Protein AF-A0A2R6W922-F1 (afdb_monomer)

Radius of gyration: 35.11 Å; Cα contacts (8 Å, |Δi|>4): 242; chains: 1; bounding box: 88×50×98 Å

InterPro domains:
  IPR006828 Association with the SNF1 complex (ASC) domain [PF04739] (151-225)
  IPR006828 Association with the SNF1 complex (ASC) domain [SM01010] (133-226)
  IPR013783 Immunoglobulin-like fold [G3DSA:2.60.40.10] (29-108)
  IPR014756 Immunoglobulin E-set [SSF81296] (36-98)
  IPR032640 AMP-activated protein kinase, glycogen-binding domain [PF16561] (37-99)
  IPR037256 ASC domain superfamily [SSF160219] (132-225)
  IPR043554 SNF1-related protein kinase regulatory subunit beta [PTHR46316] (28-225)

Structure (mmCIF, N/CA/C/O backbone):
data_AF-A0A2R6W922-F1
#
_entry.id   AF-A0A2R6W922-F1
#
loop_
_atom_site.group_PDB
_atom_site.id
_atom_site.type_symbol
_atom_site.label_atom_id
_atom_site.label_alt_id
_atom_site.label_comp_id
_atom_site.label_asym_id
_atom_site.label_entity_id
_atom_site.label_seq_id
_atom_site.pdbx_PDB_ins_code
_atom_site.Cartn_x
_atom_site.Cartn_y
_atom_site.Cartn_z
_atom_site.occupancy
_atom_site.B_iso_or_equiv
_atom_site.auth_seq_id
_atom_site.auth_comp_id
_atom_site.auth_asym_id
_atom_site.auth_atom_id
_atom_site.pdbx_PDB_model_num
ATOM 1 N N . MET A 1 1 ? 54.971 -7.918 -50.406 1.00 32.62 1 MET A N 1
ATOM 2 C CA . MET A 1 1 ? 55.252 -9.054 -49.505 1.00 32.62 1 MET A CA 1
ATOM 3 C C . MET A 1 1 ? 54.151 -9.028 -48.465 1.00 32.62 1 MET A C 1
ATOM 5 O O . MET A 1 1 ? 54.083 -8.039 -47.761 1.00 32.62 1 MET A O 1
ATOM 9 N N . GLU A 1 2 ? 53.178 -9.920 -48.397 1.00 34.97 2 GLU A N 1
ATOM 10 C CA . GLU A 1 2 ? 52.852 -11.155 -49.110 1.00 34.97 2 GLU A CA 1
ATOM 11 C C . GLU A 1 2 ? 51.319 -11.220 -49.212 1.00 34.97 2 GLU A C 1
ATOM 13 O O . GLU A 1 2 ? 50.601 -10.692 -48.367 1.00 34.97 2 GLU A O 1
ATOM 18 N N . PHE A 1 3 ? 50.851 -11.822 -50.299 1.00 29.95 3 PHE A N 1
ATOM 19 C CA . PHE A 1 3 ? 49.462 -12.176 -50.577 1.00 29.95 3 PHE A CA 1
ATOM 20 C C . PHE A 1 3 ? 49.240 -13.667 -50.255 1.00 29.95 3 PHE A C 1
ATOM 22 O O . PHE A 1 3 ? 50.214 -14.415 -50.201 1.00 29.95 3 PHE A O 1
ATOM 29 N N . CYS A 1 4 ? 47.957 -14.070 -50.228 1.00 28.38 4 CYS A N 1
ATOM 30 C CA . CYS A 1 4 ? 47.411 -15.444 -50.325 1.00 28.38 4 CYS A CA 1
ATOM 31 C C . CYS A 1 4 ? 47.381 -16.257 -49.016 1.00 28.38 4 CYS A C 1
ATOM 33 O O . CYS A 1 4 ? 48.283 -16.158 -48.202 1.00 28.38 4 CYS A O 1
ATOM 35 N N . SER A 1 5 ? 46.412 -17.133 -48.731 1.00 30.47 5 SER A N 1
ATOM 36 C CA . SER A 1 5 ? 45.179 -17.627 -49.391 1.00 30.47 5 SER A CA 1
ATOM 37 C C . SER A 1 5 ? 44.597 -18.688 -48.437 1.00 30.47 5 SER A C 1
ATOM 39 O O . SER A 1 5 ? 45.377 -19.403 -47.819 1.00 30.47 5 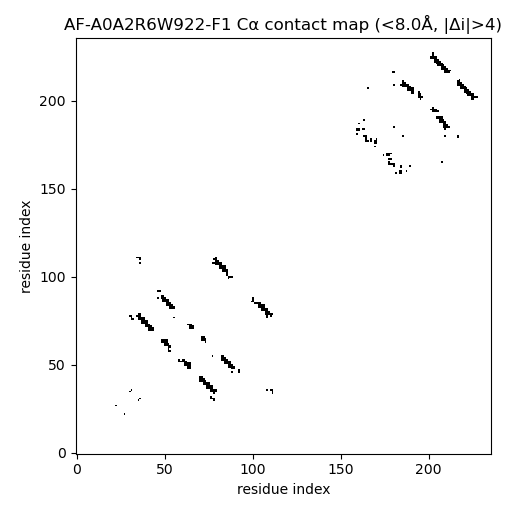SER A O 1
ATOM 41 N N . ALA A 1 6 ? 43.289 -18.807 -48.217 1.00 30.84 6 ALA A N 1
ATOM 42 C CA . ALA A 1 6 ? 42.385 -19.807 -48.818 1.00 30.84 6 ALA A CA 1
ATOM 43 C C . ALA A 1 6 ? 41.101 -19.757 -47.951 1.00 30.84 6 ALA A C 1
ATOM 45 O O . ALA A 1 6 ? 41.208 -19.627 -46.739 1.00 30.84 6 ALA A O 1
ATOM 46 N N . GLY A 1 7 ? 39.863 -19.751 -48.438 1.00 27.12 7 GLY A N 1
ATOM 47 C CA . GLY A 1 7 ? 39.312 -20.553 -49.519 1.00 27.12 7 GLY A CA 1
ATOM 48 C C . GLY A 1 7 ? 38.549 -21.739 -48.920 1.00 27.12 7 GLY A C 1
ATOM 49 O O . GLY A 1 7 ? 39.063 -22.849 -48.942 1.00 27.12 7 GLY A O 1
ATOM 50 N N . VAL A 1 8 ? 37.332 -21.516 -48.404 1.00 30.31 8 VAL A N 1
ATOM 51 C CA . VAL A 1 8 ? 36.334 -22.587 -48.244 1.00 30.31 8 VAL A CA 1
ATOM 52 C C . VAL A 1 8 ? 35.066 -22.189 -48.995 1.00 30.31 8 VAL A C 1
ATOM 54 O O . VAL A 1 8 ? 34.289 -21.333 -48.591 1.00 30.31 8 VAL A O 1
ATOM 57 N N . VAL A 1 9 ? 34.989 -22.811 -50.167 1.00 29.06 9 VAL A N 1
ATOM 58 C CA . VAL A 1 9 ? 33.869 -23.101 -51.062 1.00 29.06 9 VAL A CA 1
ATOM 59 C C . VAL A 1 9 ? 32.477 -22.932 -50.439 1.00 29.06 9 VAL A C 1
ATOM 61 O O . VAL A 1 9 ? 32.084 -23.678 -49.547 1.00 29.06 9 VAL A O 1
ATOM 64 N N . ALA A 1 10 ? 31.698 -22.016 -51.015 1.00 32.66 10 ALA A N 1
ATOM 65 C CA . ALA A 1 10 ? 30.243 -22.072 -50.981 1.00 32.66 10 ALA A CA 1
ATOM 66 C C . ALA A 1 10 ? 29.767 -23.301 -51.773 1.00 32.66 10 ALA A C 1
ATOM 68 O O . ALA A 1 10 ? 30.159 -23.477 -52.929 1.00 32.66 10 ALA A O 1
ATOM 69 N N . GLN A 1 11 ? 28.918 -24.136 -51.175 1.00 33.12 11 GLN A N 1
ATOM 70 C CA . GLN A 1 11 ? 28.154 -25.133 -51.925 1.00 33.12 11 GLN A CA 1
ATOM 71 C C . GLN A 1 11 ? 26.777 -24.562 -52.300 1.00 33.12 11 GLN A C 1
ATOM 73 O O . GLN A 1 11 ? 26.074 -24.072 -51.415 1.00 33.12 11 GLN A O 1
ATOM 78 N N . PRO A 1 12 ? 26.365 -24.627 -53.581 1.00 30.00 12 PRO A N 1
ATOM 79 C CA . PRO A 1 12 ? 24.996 -24.360 -53.993 1.00 30.00 12 PRO A CA 1
ATOM 80 C C . PRO A 1 12 ? 24.156 -25.645 -53.925 1.00 30.00 12 PRO A C 1
ATOM 82 O O . PRO A 1 12 ? 24.512 -26.657 -54.521 1.00 30.00 12 PRO A O 1
ATOM 85 N N . GLY A 1 13 ? 23.004 -25.566 -53.256 1.00 29.78 13 GLY A N 1
ATOM 86 C CA . GLY A 1 13 ? 21.877 -26.479 -53.447 1.00 29.78 13 GLY A CA 1
ATOM 87 C C . GLY A 1 13 ? 21.965 -27.835 -52.740 1.00 29.78 13 GLY A C 1
ATOM 88 O O . GLY A 1 13 ? 22.410 -28.828 -53.303 1.00 29.78 13 GLY A O 1
ATOM 89 N N . THR A 1 14 ? 21.365 -27.929 -51.558 1.00 27.55 14 THR A N 1
ATOM 90 C CA . THR A 1 14 ? 20.504 -29.073 -51.237 1.00 27.55 14 THR A CA 1
ATOM 91 C C . THR A 1 14 ? 19.248 -28.504 -50.605 1.00 27.55 14 THR A C 1
ATOM 93 O O . THR A 1 14 ? 19.299 -27.821 -49.587 1.00 27.55 14 THR A O 1
ATOM 96 N N . ILE A 1 15 ? 18.143 -28.699 -51.315 1.00 41.06 15 ILE A N 1
ATOM 97 C CA . ILE A 1 15 ? 16.804 -28.260 -50.953 1.00 41.06 15 ILE A CA 1
ATOM 98 C C . ILE A 1 15 ? 16.388 -29.062 -49.719 1.00 41.06 15 ILE A C 1
ATOM 100 O O . ILE A 1 15 ? 16.239 -30.279 -49.799 1.00 41.06 15 ILE A O 1
ATOM 104 N N . ALA A 1 16 ? 16.208 -28.375 -48.598 1.00 29.94 16 ALA A N 1
ATOM 105 C CA . ALA A 1 16 ? 15.226 -28.765 -47.604 1.00 29.94 16 ALA A CA 1
ATOM 106 C C . ALA A 1 16 ? 14.184 -27.648 -47.609 1.00 29.94 16 ALA A C 1
ATOM 108 O O . ALA A 1 16 ? 14.498 -26.490 -47.329 1.00 29.94 16 ALA A O 1
ATOM 109 N N . GLU A 1 17 ? 12.990 -27.996 -48.079 1.00 42.38 17 GLU A N 1
ATOM 110 C CA . GLU A 1 17 ? 11.781 -27.199 -47.935 1.00 42.38 17 GLU A CA 1
ATOM 111 C C . GLU A 1 17 ? 11.624 -26.817 -46.465 1.00 42.38 17 GLU A C 1
ATOM 113 O O . GLU A 1 17 ? 11.538 -27.696 -45.619 1.00 42.38 17 GLU A O 1
ATOM 118 N N . ASP A 1 18 ? 11.697 -25.520 -46.185 1.00 34.38 18 ASP A N 1
ATOM 119 C CA . ASP A 1 18 ? 10.826 -24.790 -45.264 1.00 34.38 18 ASP A CA 1
ATOM 120 C C . ASP A 1 18 ? 11.259 -23.324 -45.348 1.00 34.38 18 ASP A C 1
ATOM 122 O O . ASP A 1 18 ? 12.249 -22.876 -44.770 1.00 34.38 18 ASP A O 1
ATOM 126 N N . THR A 1 19 ? 10.567 -22.581 -46.214 1.00 40.88 19 THR A N 1
ATOM 127 C CA . THR A 1 19 ? 10.791 -21.145 -46.394 1.00 40.88 19 THR A CA 1
ATOM 128 C C . THR A 1 19 ? 10.187 -20.421 -45.195 1.00 40.88 19 THR A C 1
ATOM 130 O O . THR A 1 19 ? 9.038 -19.988 -45.240 1.00 40.88 19 THR A O 1
ATOM 133 N N . GLU A 1 20 ? 10.955 -20.297 -44.114 1.00 49.69 20 GLU A N 1
ATOM 134 C CA . GLU A 1 20 ? 10.734 -19.241 -43.123 1.00 49.69 20 GLU A CA 1
ATOM 135 C C . GLU A 1 20 ? 10.722 -17.900 -43.886 1.00 49.69 20 GLU A C 1
ATOM 137 O O . GLU A 1 20 ? 11.641 -17.638 -44.675 1.00 49.69 20 GLU A O 1
ATOM 142 N N . PRO A 1 21 ? 9.675 -17.067 -43.757 1.00 42.94 21 PRO A N 1
ATOM 143 C CA . PRO A 1 21 ? 9.577 -15.843 -44.534 1.00 42.94 21 PRO A CA 1
ATOM 144 C C . PRO A 1 21 ? 10.763 -14.933 -44.207 1.00 42.94 21 PRO A C 1
ATOM 146 O O . PRO A 1 21 ? 11.000 -14.595 -43.049 1.00 42.94 21 PRO A O 1
ATOM 149 N N . ILE A 1 22 ? 11.497 -14.512 -45.242 1.00 54.78 22 ILE A N 1
ATOM 150 C CA . ILE A 1 22 ? 12.485 -13.436 -45.135 1.00 54.78 22 ILE A CA 1
ATOM 151 C C . ILE A 1 22 ? 11.695 -12.174 -44.775 1.00 54.78 22 ILE A C 1
ATOM 153 O O . ILE A 1 22 ? 11.147 -11.514 -45.656 1.00 54.78 22 ILE A O 1
ATOM 157 N N . TRP A 1 23 ? 11.564 -11.877 -43.482 1.00 59.50 23 TRP A N 1
ATOM 158 C CA . TRP A 1 23 ? 10.918 -10.649 -43.032 1.00 59.50 23 TRP A CA 1
ATOM 159 C C . TRP A 1 23 ? 11.687 -9.458 -43.596 1.00 59.50 23 TRP A C 1
ATOM 161 O O . TRP A 1 23 ? 12.912 -9.375 -43.463 1.00 59.50 23 TRP A O 1
ATOM 171 N N . THR A 1 24 ? 10.979 -8.532 -44.238 1.00 74.69 24 THR A N 1
ATOM 172 C CA . THR A 1 24 ? 11.588 -7.259 -44.621 1.00 74.69 24 THR A CA 1
ATOM 173 C C . THR A 1 24 ? 11.869 -6.423 -43.365 1.00 74.69 24 THR A C 1
ATOM 175 O O . THR A 1 24 ? 11.322 -6.682 -42.290 1.00 74.69 24 THR A O 1
ATOM 178 N N . ALA A 1 25 ? 12.722 -5.398 -43.471 1.00 70.62 25 ALA A N 1
ATOM 179 C CA . ALA A 1 25 ? 13.009 -4.507 -42.341 1.00 70.62 25 ALA A CA 1
ATOM 180 C C . ALA A 1 25 ? 11.742 -3.804 -41.808 1.00 70.62 25 ALA A C 1
ATOM 182 O O . ALA A 1 25 ? 11.650 -3.523 -40.614 1.00 70.62 25 ALA A O 1
ATOM 183 N N . GLU A 1 26 ? 10.764 -3.556 -42.682 1.00 76.00 26 GLU A N 1
ATOM 184 C CA . GLU A 1 26 ? 9.472 -2.956 -42.335 1.00 76.00 26 GLU A CA 1
ATOM 185 C C . GLU A 1 26 ? 8.570 -3.956 -41.597 1.00 76.00 26 GLU A C 1
ATOM 187 O O . GLU A 1 26 ? 8.008 -3.613 -40.557 1.00 76.00 26 GLU A O 1
ATOM 192 N N . ASP A 1 27 ? 8.515 -5.213 -42.053 1.00 77.25 27 ASP A N 1
ATOM 193 C CA . ASP A 1 27 ? 7.756 -6.275 -41.377 1.00 77.25 27 ASP A CA 1
ATOM 194 C C . ASP A 1 27 ? 8.313 -6.568 -39.978 1.00 77.25 27 ASP A C 1
ATOM 196 O O . ASP A 1 27 ? 7.560 -6.747 -39.019 1.00 77.25 27 ASP A O 1
ATOM 200 N N . LEU A 1 28 ? 9.643 -6.581 -39.837 1.00 75.19 28 LEU A N 1
ATOM 201 C CA . LEU A 1 28 ? 10.303 -6.767 -38.546 1.00 75.19 28 LEU A CA 1
ATOM 202 C C . LEU A 1 28 ? 10.018 -5.593 -37.600 1.00 75.19 28 LEU A C 1
ATOM 204 O O . LEU A 1 28 ? 9.783 -5.814 -36.413 1.00 75.19 28 LEU A O 1
ATOM 208 N N . ALA A 1 29 ? 10.008 -4.360 -38.115 1.00 77.25 29 ALA A N 1
ATOM 209 C CA . ALA A 1 29 ? 9.693 -3.174 -37.326 1.00 77.25 29 ALA A CA 1
ATOM 210 C C . ALA A 1 29 ? 8.239 -3.184 -36.829 1.00 77.25 29 ALA A C 1
ATOM 212 O O . ALA A 1 29 ? 7.997 -2.880 -35.659 1.00 77.25 29 ALA A O 1
ATOM 213 N N . GLU A 1 30 ? 7.279 -3.585 -37.670 1.00 81.69 30 GLU A N 1
ATOM 214 C CA . GLU A 1 30 ? 5.879 -3.706 -37.249 1.00 81.69 30 GLU A CA 1
ATOM 215 C C . GLU A 1 30 ? 5.689 -4.862 -36.259 1.00 81.69 30 GLU A C 1
ATOM 217 O O . GLU A 1 30 ? 5.005 -4.709 -35.245 1.00 81.69 30 GLU A O 1
ATOM 222 N N . LYS A 1 31 ? 6.377 -5.991 -36.464 1.00 80.31 31 LYS A N 1
ATOM 223 C CA . LYS A 1 31 ? 6.366 -7.106 -35.508 1.00 80.31 31 LYS A CA 1
ATOM 224 C C . LYS A 1 31 ? 6.960 -6.703 -34.155 1.00 80.31 31 LYS A C 1
ATOM 226 O O . LYS A 1 31 ? 6.372 -6.994 -33.119 1.00 80.31 31 LYS A O 1
ATOM 231 N N . MET A 1 32 ? 8.079 -5.976 -34.138 1.00 83.25 32 MET A N 1
ATOM 232 C CA . MET A 1 32 ? 8.653 -5.408 -32.910 1.00 83.25 32 MET A CA 1
ATOM 233 C C . MET A 1 32 ? 7.693 -4.421 -32.236 1.00 83.25 32 MET A C 1
ATOM 235 O O . MET A 1 32 ? 7.627 -4.367 -31.012 1.00 83.25 32 MET A O 1
ATOM 239 N N . ARG A 1 33 ? 6.922 -3.649 -33.004 1.00 79.56 33 ARG A N 1
ATOM 240 C CA . ARG A 1 33 ? 5.932 -2.710 -32.462 1.00 79.56 33 ARG A CA 1
ATOM 241 C C . ARG A 1 33 ? 4.750 -3.420 -31.791 1.00 79.56 33 ARG A C 1
ATOM 243 O O . ARG A 1 33 ? 4.252 -2.919 -30.783 1.00 79.56 33 ARG A O 1
ATOM 250 N N . LEU A 1 34 ? 4.310 -4.554 -32.333 1.00 82.62 34 LEU A N 1
ATOM 251 C CA . LEU A 1 34 ? 3.179 -5.328 -31.810 1.00 82.62 34 LEU A CA 1
ATOM 252 C C . LEU A 1 34 ? 3.591 -6.246 -30.650 1.00 82.62 34 LEU A C 1
ATOM 254 O O . LEU A 1 34 ? 3.027 -6.149 -29.558 1.00 82.62 34 LEU A O 1
ATOM 258 N N . ASP A 1 35 ? 4.625 -7.060 -30.865 1.00 83.69 35 ASP A N 1
ATOM 259 C CA . ASP A 1 35 ? 4.998 -8.176 -29.983 1.00 83.69 35 ASP A CA 1
ATOM 260 C C . ASP A 1 35 ? 6.320 -7.949 -29.238 1.00 83.69 35 ASP A C 1
ATOM 262 O O . ASP A 1 35 ? 6.760 -8.786 -28.448 1.00 83.69 35 ASP A O 1
ATOM 266 N N . GLY A 1 36 ? 6.979 -6.815 -29.471 1.00 83.94 36 GLY A N 1
ATOM 267 C CA . GLY A 1 36 ? 8.258 -6.520 -28.847 1.00 83.94 36 GLY A CA 1
ATOM 268 C C . GLY A 1 36 ? 8.162 -6.240 -27.348 1.00 83.94 36 GLY A C 1
ATOM 269 O O . GLY A 1 36 ? 7.167 -5.730 -26.810 1.00 83.94 36 GLY A O 1
ATOM 270 N N . VAL A 1 37 ? 9.257 -6.557 -26.671 1.00 85.75 37 VAL A N 1
ATOM 271 C CA . VAL A 1 37 ? 9.480 -6.342 -25.247 1.00 85.75 37 VAL A CA 1
ATOM 272 C C . VAL A 1 37 ? 10.523 -5.233 -25.087 1.00 85.75 37 VAL A C 1
ATOM 274 O O . VAL A 1 37 ? 11.593 -5.313 -25.696 1.00 85.75 37 VAL A O 1
ATOM 277 N N . PRO A 1 38 ? 10.239 -4.177 -24.302 1.00 89.38 38 PRO A N 1
ATOM 278 C CA . PRO A 1 38 ? 11.233 -3.155 -24.008 1.00 89.38 38 PRO A CA 1
ATOM 279 C C . PRO A 1 38 ? 12.313 -3.728 -23.083 1.00 89.38 38 PRO A C 1
ATOM 281 O O . PRO A 1 38 ? 12.029 -4.160 -21.967 1.00 89.38 38 PRO A O 1
ATOM 284 N N . VAL A 1 39 ? 13.559 -3.703 -23.543 1.00 89.44 39 VAL A N 1
ATOM 285 C CA . VAL A 1 39 ? 14.748 -4.146 -22.814 1.00 89.44 39 VAL A CA 1
ATOM 286 C C . VAL A 1 39 ? 15.636 -2.941 -22.535 1.00 89.44 39 VAL A C 1
ATOM 288 O O . VAL A 1 39 ? 16.028 -2.221 -23.456 1.00 89.44 39 VAL A O 1
ATOM 291 N N . THR A 1 40 ? 15.972 -2.735 -21.262 1.00 91.19 40 THR A N 1
ATOM 292 C CA . THR A 1 40 ? 16.862 -1.653 -20.826 1.00 91.19 40 THR A CA 1
ATOM 293 C C . THR A 1 40 ? 18.280 -2.172 -20.631 1.00 91.19 40 THR A C 1
ATOM 295 O O . THR A 1 40 ? 18.546 -2.978 -19.739 1.00 91.19 40 THR A O 1
ATOM 298 N N . PHE A 1 41 ? 19.209 -1.642 -21.416 1.00 88.56 41 PHE A N 1
ATOM 299 C CA . PHE A 1 41 ? 20.643 -1.836 -21.256 1.00 88.56 41 PHE A CA 1
ATOM 300 C C . PHE A 1 41 ? 21.201 -0.698 -20.411 1.00 88.56 41 PHE A C 1
ATOM 302 O O . PHE A 1 41 ? 20.958 0.470 -20.710 1.00 88.56 41 PHE A O 1
ATOM 309 N N . ASN A 1 42 ? 21.948 -1.033 -19.362 1.00 88.50 42 ASN A N 1
ATOM 310 C CA . ASN A 1 42 ? 22.532 -0.057 -18.448 1.00 88.50 42 ASN A CA 1
ATOM 311 C C . ASN A 1 42 ? 24.048 -0.185 -18.448 1.00 88.50 42 ASN A C 1
ATOM 313 O O . ASN A 1 42 ? 24.584 -1.280 -18.260 1.00 88.50 42 ASN A O 1
ATOM 317 N N . TRP A 1 43 ? 24.724 0.950 -18.565 1.00 83.44 43 TRP A N 1
ATOM 318 C CA . TRP A 1 43 ? 26.156 1.051 -18.376 1.00 83.44 43 TRP A CA 1
ATOM 319 C C . TRP A 1 43 ? 26.445 1.702 -17.024 1.00 83.44 43 TRP A C 1
ATOM 321 O O . TRP A 1 43 ? 26.070 2.843 -16.764 1.00 83.44 43 TRP A O 1
ATOM 331 N N . LYS A 1 44 ? 27.092 0.942 -16.137 1.00 75.19 44 LYS A N 1
ATOM 332 C CA . LYS A 1 44 ? 27.325 1.343 -14.740 1.00 75.19 44 LYS A CA 1
ATOM 333 C C . LYS A 1 44 ? 28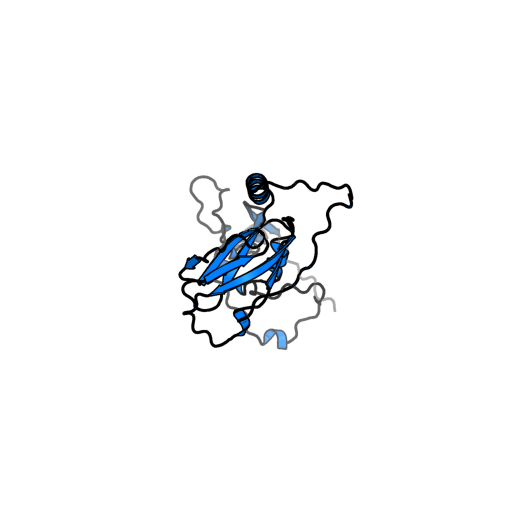.618 2.126 -14.529 1.00 75.19 44 LYS A C 1
ATOM 335 O O . LYS A 1 44 ? 28.858 2.596 -13.421 1.00 75.19 44 LYS A O 1
ATOM 340 N N . HIS A 1 45 ? 29.461 2.227 -15.550 1.00 72.94 45 HIS A N 1
ATOM 341 C CA . HIS A 1 45 ? 30.764 2.873 -15.429 1.00 72.94 45 HIS A CA 1
ATOM 342 C C . HIS A 1 45 ? 30.715 4.288 -16.001 1.00 72.94 45 HIS A C 1
ATOM 344 O O . HIS A 1 45 ? 29.745 4.692 -16.639 1.00 72.94 45 HIS A O 1
ATOM 350 N N . ALA A 1 46 ? 31.766 5.071 -15.779 1.00 65.88 46 ALA A N 1
ATOM 351 C CA . ALA A 1 46 ? 31.897 6.337 -16.490 1.00 65.88 46 ALA A CA 1
ATOM 352 C C . ALA A 1 46 ? 32.082 6.076 -18.007 1.00 65.88 46 ALA A C 1
ATOM 354 O O . ALA A 1 46 ? 32.335 4.946 -18.435 1.00 65.88 46 ALA A O 1
ATOM 355 N N . GLY A 1 47 ? 31.949 7.114 -18.824 1.00 68.06 47 GLY A N 1
ATOM 356 C CA . GLY A 1 47 ? 32.183 7.067 -20.268 1.00 68.06 47 GLY A CA 1
ATOM 357 C C . GLY A 1 47 ? 31.352 8.138 -20.961 1.00 68.06 47 GLY A C 1
ATOM 358 O O . GLY A 1 47 ? 30.281 8.485 -20.477 1.00 68.06 47 GLY A O 1
ATOM 359 N N . SER A 1 48 ? 31.871 8.720 -22.041 1.00 67.75 48 SER A N 1
ATOM 360 C CA . SER A 1 48 ? 31.223 9.843 -22.737 1.00 67.75 48 SER A CA 1
ATOM 361 C C . SER A 1 48 ? 30.569 9.454 -24.062 1.00 67.75 48 SER A C 1
ATOM 363 O O . SER A 1 48 ? 29.662 10.146 -24.513 1.00 67.75 48 SER A O 1
ATOM 365 N N . ASN A 1 49 ? 31.025 8.373 -24.696 1.00 77.31 49 ASN A N 1
ATOM 366 C CA . ASN A 1 49 ? 30.456 7.861 -25.938 1.00 77.31 49 ASN A CA 1
ATOM 367 C C . ASN A 1 49 ? 30.453 6.336 -25.891 1.00 77.31 49 ASN A C 1
ATOM 369 O O . ASN A 1 49 ? 31.448 5.675 -26.196 1.00 77.31 49 ASN A O 1
ATOM 373 N N . ILE A 1 50 ? 29.331 5.807 -25.419 1.00 85.19 50 ILE A N 1
ATOM 374 C CA . ILE A 1 50 ? 29.116 4.381 -25.216 1.00 85.19 50 ILE A CA 1
ATOM 375 C C . ILE A 1 50 ? 28.091 3.946 -26.238 1.00 85.19 50 ILE A C 1
ATOM 377 O O . ILE A 1 50 ? 27.002 4.515 -26.313 1.00 85.19 50 ILE A O 1
ATOM 381 N N . GLN A 1 51 ? 28.445 2.960 -27.050 1.00 87.75 51 GLN A N 1
ATOM 382 C CA . GLN A 1 51 ? 27.553 2.426 -28.065 1.00 87.75 51 GLN A CA 1
ATOM 383 C C . GLN A 1 51 ? 27.282 0.954 -27.798 1.00 87.75 51 GLN A C 1
ATOM 385 O O . GLN A 1 51 ? 28.122 0.227 -27.275 1.00 87.75 51 GLN A O 1
ATOM 390 N N . LEU A 1 52 ? 26.096 0.520 -28.189 1.00 89.25 52 LEU A N 1
ATOM 391 C CA . LEU A 1 52 ? 25.653 -0.857 -28.121 1.00 89.25 52 LEU A CA 1
ATOM 392 C C . LEU A 1 52 ? 25.582 -1.424 -29.543 1.00 89.25 52 LEU A C 1
ATOM 394 O O . LEU A 1 52 ? 25.027 -0.783 -30.441 1.00 89.25 52 LEU A O 1
ATOM 398 N N . TRP A 1 53 ? 26.126 -2.621 -29.750 1.00 90.00 53 TRP A N 1
ATOM 399 C CA . TRP A 1 53 ? 25.982 -3.386 -30.995 1.00 90.00 53 TRP A CA 1
ATOM 400 C C . TRP A 1 53 ? 25.581 -4.806 -30.644 1.00 90.00 53 TRP A C 1
ATOM 402 O O . TRP A 1 53 ? 26.072 -5.369 -29.665 1.00 90.00 53 TRP A O 1
ATOM 412 N N . GLY A 1 54 ? 24.664 -5.364 -31.424 1.00 89.62 54 GLY A N 1
ATOM 413 C CA . GLY A 1 54 ? 24.058 -6.646 -31.115 1.00 89.62 54 GLY A CA 1
ATOM 414 C C . GLY A 1 54 ? 23.575 -7.391 -32.340 1.00 89.62 54 GLY A C 1
ATOM 415 O O . GLY A 1 54 ? 23.460 -6.853 -33.436 1.00 89.62 54 GLY A O 1
ATOM 416 N N . SER A 1 55 ? 23.278 -8.658 -32.114 1.00 89.06 55 SER A N 1
ATOM 417 C CA . SER A 1 55 ? 22.813 -9.619 -33.117 1.00 89.06 55 SER A CA 1
ATOM 418 C C . SER A 1 55 ? 21.377 -9.390 -33.608 1.00 89.06 55 SER A C 1
ATOM 420 O O . SER A 1 55 ? 21.002 -9.945 -34.638 1.00 89.06 55 SER A O 1
ATOM 422 N N . TRP A 1 56 ? 20.572 -8.565 -32.925 1.00 87.75 56 TRP A N 1
ATOM 423 C CA . TRP A 1 56 ? 19.152 -8.330 -33.250 1.00 87.75 56 TRP A CA 1
ATOM 424 C C . TRP A 1 56 ? 18.903 -7.756 -34.649 1.00 87.75 56 TRP A C 1
ATOM 426 O O . TRP A 1 56 ? 17.800 -7.883 -35.171 1.00 87.75 56 TRP A O 1
ATOM 436 N N . ASP A 1 57 ? 19.904 -7.120 -35.251 1.00 83.25 57 ASP A N 1
ATOM 437 C CA . ASP A 1 57 ? 19.863 -6.600 -36.617 1.00 83.25 57 ASP A CA 1
ATOM 438 C C . ASP A 1 57 ? 20.987 -7.176 -37.485 1.00 83.25 57 ASP A C 1
ATOM 440 O O . ASP A 1 57 ? 21.449 -6.529 -38.429 1.00 83.25 57 ASP A O 1
ATOM 444 N N . ASN A 1 58 ? 21.440 -8.387 -37.148 1.00 84.38 58 ASN A N 1
ATOM 445 C CA . ASN A 1 58 ? 22.590 -9.037 -37.765 1.00 84.38 58 ASN A CA 1
ATOM 446 C C . ASN A 1 58 ? 23.865 -8.178 -37.691 1.00 84.38 58 ASN A C 1
ATOM 448 O O . ASN A 1 58 ? 24.607 -8.066 -38.668 1.00 84.38 58 ASN A O 1
ATOM 452 N N . TRP A 1 59 ? 24.103 -7.547 -36.535 1.00 84.56 59 TRP A N 1
ATOM 453 C CA . TRP A 1 59 ? 25.280 -6.716 -36.292 1.00 84.56 59 TRP A CA 1
ATOM 454 C C . TRP A 1 59 ? 25.414 -5.583 -37.319 1.00 84.56 59 TRP A C 1
ATOM 456 O O . TRP A 1 59 ? 26.513 -5.239 -37.757 1.00 84.56 59 TRP A O 1
ATOM 466 N N . SER A 1 60 ? 24.301 -4.974 -37.725 1.00 84.94 60 SER A N 1
ATOM 467 C CA . SER A 1 60 ? 24.319 -3.927 -38.752 1.00 84.94 60 SER A CA 1
ATOM 468 C C . SER A 1 60 ? 24.399 -2.524 -38.158 1.00 84.94 60 SER A C 1
ATOM 470 O O . SER A 1 60 ? 25.158 -1.699 -38.674 1.00 84.94 60 SER A O 1
ATOM 472 N N . THR A 1 61 ? 23.698 -2.237 -37.053 1.00 86.19 61 THR A N 1
ATOM 473 C CA . THR A 1 61 ? 23.623 -0.873 -36.502 1.00 86.19 61 THR A CA 1
ATOM 474 C C . THR A 1 61 ? 24.217 -0.745 -35.106 1.00 86.19 61 THR A C 1
ATOM 476 O O . THR A 1 61 ? 23.908 -1.505 -34.192 1.00 86.19 61 THR A O 1
ATOM 479 N N . ARG A 1 62 ? 25.061 0.276 -34.917 1.00 87.56 62 ARG A N 1
ATOM 480 C CA . ARG A 1 62 ? 25.552 0.688 -33.594 1.00 87.56 62 ARG A CA 1
ATOM 481 C C . ARG A 1 62 ? 24.661 1.792 -33.054 1.00 87.56 62 ARG A C 1
ATOM 483 O O . ARG A 1 62 ? 24.373 2.750 -33.770 1.00 87.56 62 ARG A O 1
ATOM 490 N N . ARG A 1 63 ? 24.239 1.672 -31.798 1.00 89.00 63 ARG A N 1
ATOM 491 C CA . ARG A 1 63 ? 23.346 2.644 -31.157 1.00 89.00 63 ARG A CA 1
ATOM 492 C C . ARG A 1 63 ? 24.028 3.289 -29.966 1.00 89.00 63 ARG A C 1
ATOM 494 O O . ARG A 1 63 ? 24.423 2.595 -29.037 1.00 89.00 63 ARG A O 1
ATOM 501 N N . THR A 1 64 ? 24.151 4.609 -29.991 1.00 89.75 64 THR A N 1
ATOM 502 C CA . THR A 1 64 ? 24.703 5.375 -28.872 1.00 89.75 64 THR A CA 1
ATOM 503 C C . THR A 1 64 ? 23.733 5.371 -27.697 1.00 89.75 64 THR A C 1
ATOM 505 O O . THR A 1 64 ? 22.534 5.590 -27.870 1.00 89.75 64 THR A O 1
ATOM 508 N N . MET A 1 65 ? 24.257 5.105 -26.506 1.00 90.50 65 MET A N 1
ATOM 509 C CA . MET A 1 65 ? 23.502 5.139 -25.263 1.00 90.50 65 MET A CA 1
ATOM 510 C C . MET A 1 65 ? 23.238 6.586 -24.834 1.00 90.50 65 MET A C 1
ATOM 512 O O . MET A 1 65 ? 24.023 7.495 -25.107 1.00 90.50 65 MET A O 1
ATOM 516 N N . LEU A 1 66 ? 22.107 6.801 -24.171 1.00 89.19 66 LEU A N 1
ATOM 517 C CA . LEU A 1 66 ? 21.722 8.089 -23.611 1.00 89.19 66 LEU A CA 1
ATOM 518 C C . LEU A 1 66 ? 22.414 8.300 -22.262 1.00 89.19 66 LEU A C 1
ATOM 520 O O . LEU A 1 66 ? 22.682 7.341 -21.540 1.00 89.19 66 LEU A O 1
ATOM 524 N N . HIS A 1 67 ? 22.669 9.562 -21.922 1.00 85.31 67 HIS A N 1
ATOM 525 C CA . HIS A 1 67 ? 23.235 9.976 -20.640 1.00 85.31 67 HIS A CA 1
ATOM 526 C C . HIS A 1 67 ? 22.275 10.940 -19.941 1.00 85.31 67 HIS A C 1
ATOM 528 O O . HIS A 1 67 ? 21.861 11.932 -20.543 1.00 85.31 67 HIS A O 1
ATOM 534 N N . ASP A 1 68 ? 21.950 10.663 -18.680 1.00 81.00 68 ASP A N 1
ATOM 535 C CA . ASP A 1 68 ? 21.203 11.570 -17.809 1.00 81.00 68 ASP A CA 1
ATOM 536 C C . ASP A 1 68 ? 21.907 11.766 -16.452 1.00 81.00 68 ASP A C 1
ATOM 538 O O . ASP A 1 68 ? 23.050 11.349 -16.255 1.00 81.00 68 ASP A O 1
ATOM 542 N N . GLU A 1 69 ? 21.237 12.445 -15.519 1.00 76.12 69 GLU A N 1
ATOM 543 C CA . GLU A 1 69 ? 21.749 12.712 -14.167 1.00 76.12 69 GLU A CA 1
ATOM 544 C C . GLU A 1 69 ? 21.925 11.441 -13.310 1.00 76.12 69 GLU A C 1
ATOM 546 O O . GLU A 1 69 ? 22.627 11.471 -12.298 1.00 76.12 69 GLU A O 1
ATOM 551 N N . TYR A 1 70 ? 21.301 10.329 -13.702 1.00 69.19 70 TYR A N 1
ATOM 552 C CA . TYR A 1 70 ? 21.205 9.082 -12.944 1.00 69.19 70 TYR A CA 1
ATOM 553 C C . TYR A 1 70 ? 21.995 7.923 -13.569 1.00 69.19 70 TYR A C 1
ATOM 555 O O . TYR A 1 70 ? 22.235 6.922 -12.889 1.00 69.19 70 TYR A O 1
ATOM 563 N N . GLY A 1 71 ? 22.434 8.036 -14.825 1.00 79.75 71 GLY A N 1
ATOM 564 C CA . GLY A 1 71 ? 23.313 7.054 -15.451 1.00 79.75 71 GLY A CA 1
ATOM 565 C C . GLY A 1 71 ? 23.339 7.077 -16.978 1.00 79.75 71 GLY A C 1
ATOM 566 O O . GLY A 1 71 ? 22.897 8.017 -17.637 1.00 79.75 71 GLY A O 1
ATOM 567 N N . CYS A 1 72 ? 23.903 6.007 -17.545 1.00 86.00 72 CYS A N 1
ATOM 568 C CA . CYS A 1 72 ? 23.979 5.776 -18.983 1.00 86.00 72 CYS A CA 1
ATOM 569 C C . CYS A 1 72 ? 23.140 4.550 -19.363 1.00 86.00 72 CYS A C 1
ATOM 571 O O . CYS A 1 72 ? 23.366 3.454 -18.840 1.00 86.00 72 CYS A O 1
ATOM 573 N N . TYR A 1 73 ? 22.168 4.720 -20.261 1.00 90.12 73 TYR A N 1
ATOM 574 C CA . TYR A 1 73 ? 21.224 3.658 -20.616 1.00 90.12 73 TYR A CA 1
ATOM 575 C C . TYR A 1 73 ? 20.763 3.710 -22.076 1.00 90.12 73 TYR A C 1
ATOM 577 O O . TYR A 1 73 ? 20.832 4.735 -22.751 1.00 90.12 73 TYR A O 1
ATOM 585 N N . LEU A 1 74 ? 20.257 2.582 -22.571 1.00 90.44 74 LEU A N 1
ATOM 586 C CA . LEU A 1 74 ? 19.583 2.475 -23.862 1.00 90.44 74 LEU A CA 1
ATOM 587 C C . LEU A 1 74 ? 18.406 1.513 -23.735 1.00 90.44 74 LEU A C 1
ATOM 589 O O . LEU A 1 74 ? 18.560 0.413 -23.211 1.00 90.44 74 LEU A O 1
ATOM 593 N N . VAL A 1 75 ? 17.239 1.912 -24.235 1.00 90.75 75 VAL A N 1
ATOM 594 C CA . VAL A 1 75 ? 16.059 1.042 -24.294 1.00 90.75 75 VAL A CA 1
ATOM 595 C C . VAL A 1 75 ? 15.845 0.602 -25.735 1.00 90.75 75 VAL A C 1
ATOM 597 O O . VAL A 1 75 ? 15.709 1.442 -26.625 1.00 90.75 75 VAL A O 1
ATOM 600 N N . LEU A 1 76 ? 15.811 -0.709 -25.962 1.00 89.88 76 LEU A N 1
ATOM 601 C CA . LEU A 1 76 ? 15.483 -1.308 -27.254 1.00 89.88 76 LEU A CA 1
ATOM 602 C C . LEU A 1 76 ? 14.220 -2.145 -27.134 1.00 89.88 76 LEU A C 1
ATOM 604 O O . LEU A 1 76 ? 14.011 -2.819 -26.133 1.00 89.88 76 LEU A O 1
ATOM 608 N N . ILE A 1 77 ? 13.390 -2.116 -28.169 1.00 89.88 77 ILE A N 1
ATOM 609 C CA . ILE A 1 77 ? 12.258 -3.028 -28.290 1.00 89.88 77 ILE A CA 1
ATOM 610 C C . ILE A 1 77 ? 12.751 -4.231 -29.088 1.00 89.88 77 ILE A C 1
ATOM 612 O O . ILE A 1 77 ? 13.098 -4.086 -30.259 1.00 89.88 77 ILE A O 1
ATOM 616 N N . LEU A 1 78 ? 12.825 -5.390 -28.437 1.00 89.62 78 LEU A N 1
ATOM 617 C CA . LEU A 1 78 ? 13.315 -6.636 -29.025 1.00 89.62 78 LEU A CA 1
ATOM 618 C C . LEU A 1 78 ? 12.202 -7.678 -29.028 1.00 89.62 78 LEU A C 1
ATOM 620 O O . LEU A 1 78 ? 11.348 -7.685 -28.142 1.00 89.62 78 LEU A O 1
ATOM 624 N N . LEU A 1 79 ? 12.203 -8.558 -30.025 1.00 89.75 79 LEU A N 1
ATOM 625 C CA . LEU A 1 79 ? 11.315 -9.714 -30.004 1.00 89.75 79 LEU A CA 1
ATOM 626 C C . LEU A 1 79 ? 11.809 -10.736 -28.971 1.00 89.75 79 LEU A C 1
ATOM 628 O O . LEU A 1 79 ? 12.975 -10.705 -28.586 1.00 89.75 79 LEU A O 1
ATOM 632 N N . PRO A 1 80 ? 10.946 -11.643 -28.506 1.00 87.81 80 PRO A N 1
ATOM 633 C CA . PRO A 1 80 ? 11.370 -12.775 -27.695 1.00 87.81 80 PRO A CA 1
ATOM 634 C C . PRO A 1 80 ? 12.388 -13.639 -28.446 1.00 87.81 80 PRO A C 1
ATOM 636 O O . PRO A 1 80 ? 12.192 -13.971 -29.615 1.00 87.81 80 PRO A O 1
ATOM 639 N N . GLY A 1 81 ? 13.487 -13.988 -27.787 1.00 87.44 81 GLY A N 1
ATOM 640 C CA . GLY A 1 81 ? 14.603 -14.696 -28.400 1.00 87.44 81 GLY A CA 1
ATOM 641 C C . GLY A 1 81 ? 15.913 -14.510 -27.645 1.00 87.44 81 GLY A C 1
ATOM 642 O O . GLY A 1 81 ? 15.994 -13.772 -26.663 1.00 87.44 81 GLY A O 1
ATOM 643 N N . ARG A 1 82 ? 16.956 -15.197 -28.111 1.00 88.81 82 ARG A N 1
ATOM 644 C CA . ARG A 1 82 ? 18.316 -15.068 -27.579 1.00 88.81 82 ARG A CA 1
ATOM 645 C C . ARG A 1 82 ? 19.137 -14.157 -28.475 1.00 88.81 82 ARG A C 1
ATOM 647 O O . ARG A 1 82 ? 19.182 -14.362 -29.685 1.00 88.81 82 ARG A O 1
ATOM 654 N N . TYR A 1 83 ? 19.788 -13.179 -27.868 1.00 90.19 83 TYR A N 1
ATOM 655 C CA . TYR A 1 83 ? 20.606 -12.184 -28.539 1.00 90.19 83 TYR A CA 1
ATOM 656 C C . TYR A 1 83 ? 21.971 -12.098 -27.885 1.00 90.19 83 TYR A C 1
ATOM 658 O O . TYR A 1 83 ? 22.096 -12.099 -26.666 1.00 90.19 83 TYR A O 1
ATOM 666 N N . GLU A 1 84 ? 22.990 -11.930 -28.707 1.00 90.50 84 GLU A N 1
ATOM 667 C CA . GLU A 1 84 ? 24.310 -11.503 -28.270 1.00 90.50 84 GLU A CA 1
ATOM 668 C C . GLU A 1 84 ? 24.499 -10.005 -28.494 1.00 90.50 84 GLU A C 1
ATOM 670 O O . GLU A 1 84 ? 23.985 -9.452 -29.476 1.00 90.50 84 GLU A O 1
ATOM 675 N N . TYR A 1 85 ? 25.250 -9.357 -27.603 1.00 89.50 85 TYR A N 1
ATOM 676 C CA . TYR A 1 85 ? 25.630 -7.953 -27.728 1.00 89.50 85 TYR A CA 1
ATOM 677 C C . TYR A 1 85 ? 26.976 -7.642 -27.063 1.00 89.50 85 TYR A C 1
ATOM 679 O O . TYR A 1 85 ? 27.493 -8.418 -26.259 1.00 89.50 85 TYR A O 1
ATOM 687 N N . TYR A 1 86 ? 27.533 -6.474 -27.380 1.00 85.56 86 TYR A N 1
ATOM 688 C CA . TYR A 1 86 ? 28.713 -5.916 -26.720 1.00 85.56 86 TYR A CA 1
ATOM 689 C C . TYR A 1 86 ? 28.632 -4.388 -26.659 1.00 85.56 86 TYR A C 1
ATOM 691 O O . TYR A 1 86 ? 27.885 -3.734 -27.400 1.00 85.56 86 TYR A O 1
ATOM 699 N N . TYR A 1 87 ? 29.423 -3.828 -25.746 1.00 86.00 87 TYR A N 1
ATOM 700 C CA . TYR A 1 87 ? 29.608 -2.392 -25.610 1.00 86.00 87 TYR A CA 1
ATOM 701 C C . TYR A 1 87 ? 30.831 -1.954 -26.414 1.00 86.00 87 TYR A C 1
ATOM 703 O O . TYR A 1 87 ? 31.932 -2.470 -26.241 1.00 86.00 87 TYR A O 1
ATOM 711 N N . VAL A 1 88 ? 30.640 -0.967 -27.282 1.00 81.38 88 VAL A N 1
ATOM 712 C CA . VAL A 1 88 ? 31.718 -0.269 -27.978 1.00 81.38 88 VAL A CA 1
ATOM 713 C C . VAL A 1 88 ? 32.008 1.008 -27.203 1.00 81.38 88 VAL A C 1
ATOM 715 O O . VAL A 1 88 ? 31.153 1.891 -27.101 1.00 81.38 88 VAL A O 1
ATOM 718 N N . LEU A 1 89 ? 33.226 1.114 -26.684 1.00 78.75 89 LEU A N 1
ATOM 719 C CA . LEU A 1 89 ? 33.743 2.333 -26.070 1.00 78.75 89 LEU A CA 1
ATOM 720 C C . LEU A 1 89 ? 34.641 3.061 -27.076 1.00 78.75 89 LEU A C 1
ATOM 722 O O . LEU A 1 89 ? 35.448 2.432 -27.766 1.00 78.75 89 LEU A O 1
ATOM 726 N N . ASP A 1 90 ? 34.542 4.388 -27.147 1.00 67.81 90 ASP A N 1
ATOM 727 C CA . ASP A 1 90 ? 35.505 5.175 -27.919 1.00 67.81 90 ASP A CA 1
ATOM 728 C C . ASP A 1 90 ? 36.920 5.031 -27.335 1.00 67.81 90 ASP A C 1
ATOM 730 O O . ASP A 1 90 ? 37.108 5.003 -26.118 1.00 67.81 90 ASP A O 1
ATOM 734 N N . ARG A 1 91 ? 37.935 5.008 -28.214 1.00 55.50 91 ARG A N 1
ATOM 735 C CA . ARG A 1 91 ? 39.362 4.751 -27.898 1.00 55.50 91 ARG A CA 1
ATOM 736 C C . ARG A 1 91 ? 39.986 5.671 -26.835 1.00 55.50 91 ARG A C 1
ATOM 738 O O . ARG A 1 91 ? 41.107 5.417 -26.414 1.00 55.50 91 ARG A O 1
ATOM 745 N N . ASN A 1 92 ? 39.294 6.735 -26.430 1.00 54.34 92 ASN A N 1
ATOM 746 C CA . ASN A 1 92 ? 39.742 7.690 -25.415 1.00 54.34 92 ASN A CA 1
ATOM 747 C C . ASN A 1 92 ? 39.221 7.372 -23.999 1.00 54.34 92 ASN A C 1
ATOM 749 O O . ASN A 1 92 ? 39.506 8.109 -23.058 1.00 54.34 92 ASN A O 1
ATOM 753 N N . CYS A 1 93 ? 38.443 6.299 -23.840 1.00 53.03 93 CYS A N 1
ATOM 754 C CA . CYS A 1 93 ? 37.994 5.813 -22.543 1.00 53.03 93 CYS A CA 1
ATOM 755 C C . CYS A 1 93 ? 39.147 5.088 -21.834 1.00 53.03 93 CYS A C 1
ATOM 757 O O . CYS A 1 93 ? 39.459 3.941 -22.145 1.00 53.03 93 CYS A O 1
ATOM 759 N N . THR A 1 94 ? 39.796 5.749 -20.879 1.00 49.84 94 THR A N 1
ATOM 760 C CA . THR A 1 94 ? 40.824 5.135 -20.029 1.00 49.84 94 THR A CA 1
ATOM 761 C C . THR A 1 94 ? 40.164 4.313 -18.921 1.00 49.84 94 THR A C 1
ATOM 763 O O . THR A 1 94 ? 39.960 4.822 -17.818 1.00 49.84 94 THR A O 1
ATOM 766 N N . TYR A 1 95 ? 39.813 3.055 -19.208 1.00 56.75 95 TYR A N 1
ATOM 767 C CA . TYR A 1 95 ? 39.416 2.083 -18.182 1.00 56.75 95 TYR A CA 1
ATOM 768 C C . TYR A 1 95 ? 40.532 1.062 -17.939 1.00 56.75 95 TYR A C 1
ATOM 770 O O . TYR A 1 95 ? 41.080 0.538 -18.906 1.00 56.75 95 TYR A O 1
ATOM 778 N N . PRO A 1 96 ? 40.878 0.779 -16.669 1.00 45.41 96 PRO A N 1
ATOM 779 C CA . PRO A 1 96 ? 41.936 -0.168 -16.321 1.00 45.41 96 PRO A CA 1
ATOM 780 C C . PRO A 1 96 ? 41.505 -1.640 -16.408 1.00 45.41 96 PRO A C 1
ATOM 782 O O . PRO A 1 96 ? 42.364 -2.510 -16.323 1.00 45.41 96 PRO A O 1
ATOM 785 N N . ASP A 1 97 ? 40.213 -1.928 -16.591 1.00 47.94 97 ASP A N 1
ATOM 786 C CA . ASP A 1 97 ? 39.720 -3.296 -16.748 1.00 47.94 97 ASP A CA 1
ATOM 787 C C . ASP A 1 97 ? 39.523 -3.625 -18.230 1.00 47.94 97 ASP A C 1
ATOM 789 O O . ASP A 1 97 ? 38.517 -3.270 -18.849 1.00 47.94 97 ASP A O 1
ATOM 793 N N . GLU A 1 98 ? 40.460 -4.398 -18.779 1.00 50.72 98 GLU A N 1
ATOM 794 C CA . GLU A 1 98 ? 40.378 -5.061 -20.091 1.00 50.72 98 GLU A CA 1
ATOM 795 C C . GLU A 1 98 ? 39.170 -6.022 -20.210 1.00 50.72 98 GLU A C 1
ATOM 797 O O . GLU A 1 98 ? 38.921 -6.595 -21.269 1.00 50.72 98 GLU A O 1
ATOM 802 N N . LEU A 1 99 ? 38.382 -6.173 -19.140 1.00 50.59 99 LEU A N 1
ATOM 803 C CA . LEU A 1 99 ? 37.256 -7.093 -19.033 1.00 50.59 99 LEU A CA 1
ATOM 804 C C . LEU A 1 99 ? 36.039 -6.711 -19.892 1.00 50.59 99 LEU A C 1
ATOM 806 O O . LEU A 1 99 ? 35.202 -7.566 -20.136 1.00 50.59 99 LEU A O 1
ATOM 810 N N . TYR A 1 100 ? 35.888 -5.460 -20.334 1.00 51.97 100 TYR A N 1
ATOM 811 C CA . TYR A 1 100 ? 34.664 -5.015 -21.028 1.00 51.97 100 TYR A CA 1
ATOM 812 C C . TYR A 1 100 ? 34.817 -4.852 -22.539 1.00 51.97 100 TYR A C 1
ATOM 814 O O . TYR A 1 100 ? 33.819 -4.663 -23.229 1.00 51.97 100 TYR A O 1
ATOM 822 N N . LEU A 1 101 ? 36.043 -4.913 -23.066 1.00 53.94 101 LEU A N 1
ATOM 823 C CA . LEU A 1 101 ? 36.286 -4.515 -24.452 1.00 53.94 101 LEU A CA 1
ATOM 824 C C . LEU A 1 101 ? 35.932 -5.607 -25.475 1.00 53.94 101 LEU A C 1
ATOM 826 O O . LEU A 1 101 ? 35.792 -5.280 -26.645 1.00 53.94 101 LEU A O 1
ATOM 830 N N . ASN A 1 102 ? 35.751 -6.871 -25.063 1.00 54.12 102 ASN A N 1
ATOM 831 C CA . ASN A 1 102 ? 35.523 -8.001 -25.981 1.00 54.12 102 ASN A CA 1
ATOM 832 C C . ASN A 1 102 ? 34.629 -9.128 -25.417 1.00 54.12 102 ASN A C 1
ATOM 834 O O . ASN A 1 102 ? 34.655 -10.245 -25.935 1.00 54.12 102 ASN A O 1
ATOM 838 N N . ASN A 1 103 ? 33.854 -8.888 -24.356 1.00 64.88 103 ASN A N 1
ATOM 839 C CA . ASN A 1 103 ? 32.998 -9.940 -23.805 1.00 64.88 103 ASN A CA 1
ATOM 840 C C . ASN A 1 103 ? 31.669 -10.001 -24.565 1.00 64.88 103 ASN A C 1
ATOM 842 O O . ASN A 1 103 ? 30.914 -9.028 -24.585 1.00 64.88 103 ASN A O 1
ATOM 846 N N . HIS A 1 104 ? 31.383 -11.157 -25.167 1.00 71.44 104 HIS A N 1
ATOM 847 C CA . HIS A 1 104 ? 30.055 -11.473 -25.685 1.00 71.44 104 HIS A CA 1
ATOM 848 C C . HIS A 1 104 ? 29.088 -11.573 -24.505 1.00 71.44 104 HIS A C 1
ATOM 850 O O . HIS A 1 104 ? 29.258 -12.411 -23.618 1.00 71.44 104 HIS A O 1
ATOM 856 N N . HIS A 1 105 ? 28.091 -10.695 -24.477 1.00 81.81 105 HIS A N 1
ATOM 857 C CA . HIS A 1 105 ? 27.001 -10.779 -23.519 1.00 81.81 105 HIS A CA 1
ATOM 858 C C . HIS A 1 105 ? 25.811 -11.471 -24.171 1.00 81.81 105 HIS A C 1
ATOM 860 O O . HIS A 1 105 ? 25.353 -11.041 -25.226 1.00 81.81 105 HIS A O 1
ATOM 866 N N . GLU A 1 106 ? 25.295 -12.511 -23.522 1.00 85.75 106 GLU A N 1
ATOM 867 C CA . GLU A 1 106 ? 24.063 -13.187 -23.922 1.00 85.75 106 GLU A CA 1
ATOM 868 C C . GLU A 1 106 ? 22.858 -12.562 -23.205 1.00 85.75 106 GLU A C 1
ATOM 870 O O . GLU A 1 106 ? 22.890 -12.279 -22.005 1.00 85.75 106 GLU A O 1
ATOM 875 N N . LEU A 1 107 ? 21.782 -12.349 -23.953 1.00 85.62 107 LEU A N 1
ATOM 876 C CA . LEU A 1 107 ? 20.506 -11.811 -23.506 1.00 85.62 107 LEU A CA 1
ATOM 877 C C . LEU A 1 107 ? 19.397 -12.755 -23.963 1.00 85.62 107 LEU A C 1
ATOM 879 O O . LEU A 1 107 ? 19.221 -12.970 -25.158 1.00 85.62 107 LEU A O 1
ATOM 883 N N . GLU A 1 108 ? 18.599 -13.259 -23.030 1.00 87.62 108 GLU A N 1
ATOM 884 C CA . GLU A 1 108 ? 17.374 -13.996 -23.339 1.00 87.62 108 GLU A CA 1
ATOM 885 C C . GLU A 1 108 ? 16.163 -13.097 -23.065 1.00 87.62 108 GLU A C 1
ATOM 887 O O . GLU A 1 108 ? 15.944 -12.639 -21.943 1.00 87.62 108 GLU A O 1
ATOM 892 N N . VAL A 1 109 ? 15.398 -12.804 -24.115 1.00 82.81 109 VAL A N 1
ATOM 893 C CA . VAL A 1 109 ? 14.152 -12.039 -24.063 1.00 82.81 109 VAL A CA 1
ATOM 894 C C . VAL A 1 109 ? 13.002 -13.032 -24.098 1.00 82.81 109 VAL A C 1
ATOM 896 O O . VAL A 1 109 ? 12.863 -13.803 -25.045 1.00 82.81 109 VAL A O 1
ATOM 899 N N . PHE A 1 110 ? 12.172 -13.021 -23.064 1.00 81.38 110 PHE A N 1
ATOM 900 C CA . PHE A 1 110 ? 10.995 -13.880 -22.987 1.00 81.38 110 PHE A CA 1
ATOM 901 C C . PHE A 1 110 ? 9.780 -13.195 -23.608 1.00 81.38 110 PHE A C 1
ATOM 903 O O . PHE A 1 110 ? 9.736 -11.969 -23.718 1.00 81.38 110 PHE A O 1
ATOM 910 N N . GLU A 1 111 ? 8.785 -13.988 -24.007 1.00 80.25 111 GLU A N 1
ATOM 911 C CA . GLU A 1 111 ? 7.495 -13.461 -24.447 1.00 80.25 111 GLU A CA 1
ATOM 912 C C . GLU A 1 111 ? 6.889 -12.550 -23.383 1.00 80.25 111 GLU A C 1
ATOM 914 O O . GLU A 1 111 ? 7.112 -12.724 -22.180 1.00 80.25 111 GLU A O 1
ATOM 919 N N . ARG A 1 112 ? 6.091 -11.579 -23.840 1.00 65.31 112 ARG A N 1
ATOM 920 C CA . ARG A 1 112 ? 5.240 -10.769 -22.971 1.00 65.31 112 ARG A CA 1
ATOM 921 C C . ARG A 1 112 ? 4.119 -11.647 -22.414 1.00 65.31 112 ARG A C 1
ATOM 923 O O . ARG A 1 112 ? 2.946 -11.445 -22.706 1.00 65.31 112 ARG A O 1
ATOM 930 N N . GLU A 1 113 ? 4.462 -12.628 -21.597 1.00 59.22 113 GLU A N 1
ATOM 931 C CA . GLU A 1 113 ? 3.493 -13.170 -20.674 1.00 59.22 113 GLU A CA 1
ATOM 932 C C . GLU A 1 113 ? 3.200 -12.077 -19.649 1.00 59.22 113 GLU A C 1
ATOM 934 O O . GLU A 1 113 ? 4.107 -11.447 -19.103 1.00 59.22 113 GLU A O 1
ATOM 939 N N . GLU A 1 114 ? 1.928 -11.902 -19.305 1.00 53.97 114 GLU A N 1
ATOM 940 C CA . GLU A 1 114 ? 1.474 -11.258 -18.066 1.00 53.97 114 GLU A CA 1
ATOM 941 C C . GLU A 1 114 ? 1.988 -12.002 -16.808 1.00 53.97 114 GLU A C 1
ATOM 943 O O . GLU A 1 114 ? 1.325 -12.048 -15.769 1.00 53.97 114 GLU A O 1
ATOM 948 N N . ARG A 1 115 ? 3.177 -12.619 -16.861 1.00 48.47 115 ARG A N 1
ATOM 949 C CA . ARG A 1 115 ? 3.897 -13.161 -15.719 1.00 48.47 115 ARG A CA 1
ATOM 950 C C . ARG A 1 115 ? 4.314 -11.998 -14.834 1.00 48.47 115 ARG A C 1
ATOM 952 O O . ARG A 1 115 ? 5.414 -11.467 -14.875 1.00 48.47 115 ARG A O 1
ATOM 959 N N . ARG A 1 116 ? 3.336 -11.636 -14.009 1.00 49.38 116 ARG A N 1
ATOM 960 C CA . ARG A 1 116 ? 3.460 -11.215 -12.628 1.00 49.38 116 ARG A CA 1
ATOM 961 C C . ARG A 1 116 ? 4.566 -10.189 -12.443 1.00 49.38 116 ARG A C 1
ATOM 963 O O . ARG A 1 116 ? 5.628 -10.480 -11.904 1.00 49.38 116 ARG A O 1
ATOM 970 N N . PHE A 1 117 ? 4.160 -8.936 -12.614 1.00 47.19 117 PHE A N 1
ATOM 971 C CA . PHE A 1 117 ? 4.668 -7.826 -11.806 1.00 47.19 117 PHE A CA 1
ATOM 972 C C . PHE A 1 117 ? 4.808 -8.196 -10.307 1.00 47.19 117 PHE A C 1
ATOM 974 O O . PHE A 1 117 ? 5.576 -7.571 -9.592 1.00 47.19 117 PHE A O 1
ATOM 981 N N . GLY A 1 118 ? 4.107 -9.236 -9.829 1.00 48.41 118 GLY A N 1
ATOM 982 C CA . GLY A 1 118 ? 4.281 -9.831 -8.508 1.00 48.41 118 GLY A CA 1
ATOM 983 C C . GLY A 1 118 ? 5.606 -10.569 -8.260 1.00 48.41 118 GLY A C 1
ATOM 984 O O . GLY A 1 118 ? 6.106 -10.471 -7.152 1.00 48.41 118 GLY A O 1
ATOM 985 N N . GLU A 1 119 ? 6.217 -11.277 -9.215 1.00 48.69 119 GLU A N 1
ATOM 986 C CA . GLU A 1 119 ? 7.402 -12.114 -8.916 1.00 48.69 119 GLU A CA 1
ATOM 987 C C . GLU A 1 119 ? 8.694 -11.288 -8.805 1.00 48.69 119 GLU A C 1
ATOM 989 O O . GLU A 1 119 ? 9.453 -11.461 -7.851 1.00 48.69 119 GLU A O 1
ATOM 994 N N . ALA A 1 120 ? 8.882 -10.288 -9.673 1.00 49.84 120 ALA A N 1
ATOM 995 C CA . ALA A 1 120 ? 9.950 -9.298 -9.511 1.00 49.84 120 ALA A CA 1
ATOM 996 C C . ALA A 1 120 ? 9.723 -8.388 -8.281 1.00 49.84 120 ALA A C 1
ATOM 998 O O . ALA A 1 120 ? 10.668 -8.074 -7.559 1.00 49.84 120 ALA A O 1
ATOM 999 N N . PHE A 1 121 ? 8.470 -8.025 -7.970 1.00 48.03 121 PHE A N 1
ATOM 1000 C CA . PHE A 1 121 ? 8.134 -7.237 -6.773 1.00 48.03 121 PHE A CA 1
ATOM 1001 C C . PHE A 1 121 ? 8.352 -8.009 -5.462 1.00 48.03 121 PHE A C 1
ATOM 1003 O O . PHE A 1 121 ? 8.758 -7.421 -4.460 1.00 48.03 121 PHE A O 1
ATOM 1010 N N . LEU A 1 122 ? 8.141 -9.330 -5.453 1.00 52.00 122 LEU A N 1
ATOM 1011 C CA . LEU A 1 122 ? 8.478 -10.179 -4.306 1.00 52.00 122 LEU A CA 1
ATOM 1012 C C . LEU A 1 122 ? 9.997 -10.254 -4.083 1.00 52.00 122 LEU A C 1
ATOM 1014 O O . LEU A 1 122 ? 10.432 -10.283 -2.933 1.00 52.00 122 LEU A O 1
ATOM 1018 N N . SER A 1 123 ? 10.797 -10.231 -5.158 1.00 49.25 123 SER A N 1
ATOM 1019 C CA . SER A 1 123 ? 12.265 -10.219 -5.075 1.00 49.25 123 SER A CA 1
ATOM 1020 C C . SER A 1 123 ? 12.838 -8.871 -4.629 1.00 49.25 123 SER A C 1
ATOM 1022 O O . SER A 1 123 ? 13.928 -8.834 -4.060 1.00 49.25 123 SER A O 1
ATOM 1024 N N . THR A 1 124 ? 12.141 -7.765 -4.890 1.00 48.53 124 THR A N 1
ATOM 1025 C CA . THR A 1 124 ? 12.582 -6.408 -4.543 1.00 48.53 124 THR A CA 1
ATOM 1026 C C . THR A 1 124 ? 11.555 -5.745 -3.636 1.00 48.53 124 THR A C 1
ATOM 1028 O O . THR A 1 124 ? 11.078 -4.656 -3.935 1.00 48.53 124 THR A O 1
ATOM 1031 N N . ARG A 1 125 ? 11.192 -6.385 -2.515 1.00 47.12 125 ARG A N 1
ATOM 1032 C CA . ARG A 1 125 ? 10.465 -5.691 -1.441 1.00 47.12 125 ARG A CA 1
ATOM 1033 C C . ARG A 1 125 ? 11.305 -4.470 -1.024 1.00 47.12 125 ARG A C 1
ATOM 1035 O O . ARG A 1 125 ? 12.365 -4.666 -0.427 1.00 47.12 125 ARG A O 1
ATOM 1042 N N . PRO A 1 126 ? 10.891 -3.219 -1.316 1.00 45.59 126 PRO A N 1
ATOM 1043 C CA . PRO A 1 126 ? 11.570 -2.070 -0.742 1.00 45.59 126 PRO A CA 1
ATOM 1044 C C . PRO A 1 126 ? 11.411 -2.157 0.777 1.00 45.59 126 PRO A C 1
ATOM 1046 O O . PRO A 1 126 ? 10.350 -2.541 1.272 1.00 45.59 126 PRO A O 1
ATOM 1049 N N . ALA A 1 127 ? 12.444 -1.766 1.526 1.00 49.09 127 ALA A N 1
ATOM 1050 C CA . ALA A 1 127 ? 12.462 -1.776 2.994 1.00 49.09 127 ALA A CA 1
ATOM 1051 C C . ALA A 1 127 ? 11.286 -1.014 3.653 1.00 49.09 127 ALA A C 1
ATOM 1053 O O . ALA A 1 127 ? 11.063 -1.131 4.853 1.00 49.09 127 ALA A O 1
ATOM 1054 N N . ILE A 1 128 ? 10.493 -0.278 2.869 1.00 47.75 128 ILE A N 1
ATOM 1055 C CA . ILE A 1 128 ? 9.237 0.361 3.274 1.00 47.75 128 ILE A CA 1
ATOM 1056 C C . ILE A 1 128 ? 8.168 -0.678 3.685 1.00 47.75 128 ILE A C 1
ATOM 1058 O O . ILE A 1 128 ? 7.313 -0.368 4.509 1.00 47.75 128 ILE A O 1
ATOM 1062 N N . LEU A 1 129 ? 8.234 -1.925 3.189 1.00 45.81 129 LEU A N 1
ATOM 1063 C CA . LEU A 1 129 ? 7.331 -3.017 3.591 1.00 45.81 129 LEU A CA 1
ATOM 1064 C C . LEU A 1 129 ? 7.780 -3.773 4.860 1.00 45.81 129 LEU A C 1
ATOM 1066 O O . LEU A 1 129 ? 7.054 -4.648 5.318 1.00 45.81 129 LEU A O 1
ATOM 1070 N N . ASN A 1 130 ? 8.941 -3.447 5.443 1.00 47.16 130 ASN A N 1
ATOM 1071 C CA . ASN A 1 130 ? 9.475 -4.117 6.641 1.00 47.16 130 ASN A CA 1
ATOM 1072 C C . ASN A 1 130 ? 8.911 -3.565 7.966 1.00 47.16 130 ASN A C 1
ATOM 1074 O O . ASN A 1 130 ? 9.509 -3.766 9.024 1.00 47.16 130 ASN A O 1
ATOM 1078 N N . GLN A 1 131 ? 7.765 -2.881 7.952 1.00 53.41 131 GLN A N 1
ATOM 1079 C CA . GLN A 1 131 ? 7.079 -2.534 9.196 1.00 53.41 131 GLN A CA 1
ATOM 1080 C C . GLN A 1 131 ? 6.192 -3.695 9.652 1.00 53.41 131 GLN A C 1
ATOM 1082 O O . GLN A 1 131 ? 5.004 -3.755 9.354 1.00 53.41 131 GLN A O 1
ATOM 1087 N N . GLY A 1 132 ? 6.811 -4.609 10.399 1.00 54.09 132 GLY A N 1
ATOM 1088 C CA . GLY A 1 132 ? 6.149 -5.676 11.145 1.00 54.09 132 GLY A CA 1
ATOM 1089 C C . GLY A 1 132 ? 6.358 -7.063 10.528 1.00 54.09 132 GLY A C 1
ATOM 1090 O O . GLY A 1 132 ? 6.185 -7.220 9.319 1.00 54.09 132 GLY A O 1
ATOM 1091 N N . PRO A 1 133 ? 6.735 -8.083 11.324 1.00 61.28 133 PRO A N 1
ATOM 1092 C CA . PRO A 1 133 ? 6.732 -9.454 10.835 1.00 61.28 133 PRO A CA 1
ATOM 1093 C C . PRO A 1 133 ? 5.310 -9.835 10.409 1.00 61.28 133 PRO A C 1
ATOM 1095 O O . PRO A 1 133 ? 4.337 -9.503 11.091 1.00 61.28 133 PRO A O 1
ATOM 1098 N N . GLU A 1 134 ? 5.186 -10.542 9.284 1.00 65.31 134 GLU A N 1
ATOM 1099 C CA . GLU A 1 134 ? 3.927 -11.200 8.952 1.00 65.31 134 GLU A CA 1
ATOM 1100 C C . GLU A 1 134 ? 3.540 -12.125 10.108 1.00 65.31 134 GLU A C 1
ATOM 1102 O O . GLU A 1 134 ? 4.373 -12.829 10.683 1.00 65.31 134 GLU A O 1
ATOM 1107 N N . SER A 1 135 ? 2.256 -12.091 10.448 1.00 74.31 135 SER A N 1
ATOM 1108 C CA . SER A 1 135 ? 1.653 -13.011 11.401 1.00 74.31 135 SER A CA 1
ATOM 1109 C C . SER A 1 135 ? 2.066 -14.460 11.086 1.00 74.31 135 SER A C 1
ATOM 1111 O O . SER A 1 135 ? 1.925 -14.883 9.932 1.00 74.31 135 SER A O 1
ATOM 1113 N N . PRO A 1 136 ? 2.598 -15.229 12.056 1.00 80.00 136 PRO A N 1
ATOM 1114 C CA . PRO A 1 136 ? 3.048 -16.590 11.796 1.00 80.00 136 PRO A CA 1
ATOM 1115 C C . PRO A 1 136 ? 1.921 -17.478 11.263 1.00 80.00 136 PRO A C 1
ATOM 1117 O O . PRO A 1 136 ? 0.790 -17.401 11.725 1.00 80.00 136 PRO A O 1
ATOM 1120 N N . ARG A 1 137 ? 2.213 -18.373 10.311 1.00 72.50 137 ARG A N 1
ATOM 1121 C CA . ARG A 1 137 ? 1.168 -19.184 9.652 1.00 72.50 137 ARG A CA 1
ATOM 1122 C C . ARG A 1 137 ? 0.505 -20.226 10.563 1.00 72.50 137 ARG A C 1
ATOM 1124 O O . ARG A 1 137 ? -0.619 -20.627 10.285 1.00 72.50 137 ARG A O 1
ATOM 1131 N N . SER A 1 138 ? 1.192 -20.689 11.608 1.00 73.38 138 SER A N 1
ATOM 1132 C CA . SER A 1 138 ? 0.688 -21.758 12.488 1.00 73.38 138 SER A CA 1
ATOM 1133 C C . SER A 1 138 ? 1.330 -21.812 13.879 1.00 73.38 138 SER A C 1
ATOM 1135 O O . SER A 1 138 ? 1.052 -22.744 14.624 1.00 73.38 138 SER A O 1
ATOM 1137 N N . SER A 1 139 ? 2.199 -20.863 14.246 1.00 81.00 139 SER A N 1
ATOM 1138 C CA . SER A 1 139 ? 2.895 -20.879 15.546 1.00 81.00 139 SER A CA 1
ATOM 1139 C C . SER A 1 139 ? 2.147 -20.112 16.640 1.00 81.00 139 SER A C 1
ATOM 1141 O O . SER A 1 139 ? 2.763 -19.671 17.606 1.00 81.00 139 SER A O 1
ATOM 1143 N N . TYR A 1 140 ? 0.843 -19.890 16.469 1.00 83.62 140 TYR A N 1
ATOM 1144 C CA . TYR A 1 140 ? 0.020 -19.313 17.523 1.00 83.62 140 TYR A CA 1
ATOM 1145 C C . TYR A 1 140 ? -0.145 -20.343 18.632 1.00 83.62 140 TYR A C 1
ATOM 1147 O O . TYR A 1 140 ? -0.659 -21.436 18.395 1.00 83.62 140 TYR A O 1
ATOM 1155 N N . THR A 1 141 ? 0.280 -19.987 19.835 1.00 86.00 141 THR A N 1
ATOM 1156 C CA . THR A 1 141 ? -0.005 -20.751 21.046 1.00 86.00 141 THR A CA 1
ATOM 1157 C C . THR A 1 141 ? -1.114 -20.048 21.829 1.00 86.00 141 THR A C 1
ATOM 1159 O O . THR A 1 141 ? -1.414 -18.875 21.599 1.00 86.00 141 THR A O 1
ATOM 1162 N N . SER A 1 142 ? -1.786 -20.778 22.716 1.00 88.25 142 SER A N 1
ATOM 1163 C CA . SER A 1 142 ? -2.735 -20.208 23.688 1.00 88.25 142 SER A CA 1
ATOM 1164 C C . SER A 1 142 ? -2.156 -20.242 25.103 1.00 88.25 142 SER A C 1
ATOM 1166 O O . SER A 1 142 ? -2.904 -20.270 26.078 1.00 88.25 142 SER A O 1
ATOM 1168 N N . ASP A 1 143 ? -0.827 -20.287 25.198 1.00 89.75 143 ASP A N 1
ATOM 1169 C CA . ASP A 1 143 ? -0.117 -20.296 26.468 1.00 89.75 143 ASP A CA 1
ATOM 1170 C C . ASP A 1 143 ? -0.251 -18.928 27.143 1.00 89.75 143 ASP A C 1
ATOM 1172 O O . ASP A 1 143 ? -0.385 -17.893 26.485 1.00 89.75 143 ASP A O 1
ATOM 1176 N N . PHE A 1 144 ? -0.240 -18.921 28.474 1.00 90.62 144 PHE A N 1
ATOM 1177 C CA . PHE A 1 144 ? -0.255 -17.674 29.228 1.00 90.62 144 PHE A CA 1
ATOM 1178 C C . PHE A 1 144 ? 1.071 -16.928 29.057 1.00 90.62 144 PHE A C 1
ATOM 1180 O O . PHE A 1 144 ? 2.133 -17.548 29.007 1.00 90.62 144 PHE A O 1
ATOM 1187 N N . PHE A 1 145 ? 0.996 -15.597 29.020 1.00 88.94 145 PHE A N 1
ATOM 1188 C CA . PHE A 1 145 ? 2.175 -14.729 29.022 1.00 88.94 145 PHE A CA 1
ATOM 1189 C C . PHE A 1 145 ? 3.030 -14.964 30.271 1.00 88.94 145 PHE A C 1
ATOM 1191 O O . PHE A 1 145 ? 2.493 -15.155 31.369 1.00 88.94 145 PHE A O 1
ATOM 1198 N N . THR A 1 146 ? 4.351 -14.914 30.111 1.00 90.81 146 THR A N 1
ATOM 1199 C CA . THR A 1 146 ? 5.302 -14.992 31.227 1.00 90.81 146 THR A CA 1
ATOM 1200 C C . THR A 1 146 ? 5.735 -13.593 31.667 1.00 90.81 146 THR A C 1
ATOM 1202 O O . THR A 1 146 ? 5.381 -12.595 31.043 1.00 90.81 146 THR A O 1
ATOM 1205 N N . TYR A 1 147 ? 6.465 -13.480 32.780 1.00 91.75 147 TYR A N 1
ATOM 1206 C CA . TYR A 1 147 ? 6.905 -12.172 33.285 1.00 91.75 147 TYR A CA 1
ATOM 1207 C C . TYR A 1 147 ? 7.855 -11.469 32.301 1.00 91.75 147 TYR A C 1
ATOM 1209 O O . TYR A 1 147 ? 7.777 -10.254 32.126 1.00 91.75 147 TYR A O 1
ATOM 1217 N N . GLU A 1 148 ? 8.689 -12.245 31.610 1.00 90.69 148 GLU A N 1
ATOM 1218 C CA . GLU A 1 148 ? 9.654 -11.784 30.612 1.00 90.69 148 GLU A CA 1
ATOM 1219 C C . GLU A 1 148 ? 8.977 -11.043 29.443 1.00 90.69 148 GLU A C 1
ATOM 1221 O O . GLU A 1 148 ? 9.529 -10.074 28.920 1.00 90.69 148 GLU A O 1
ATOM 1226 N N . ASP A 1 149 ? 7.749 -11.430 29.071 1.00 88.06 149 ASP A N 1
ATOM 1227 C CA . ASP A 1 149 ? 6.985 -10.779 27.997 1.00 88.06 149 ASP A CA 1
ATOM 1228 C C . ASP A 1 149 ? 6.603 -9.325 28.334 1.00 88.06 149 ASP A C 1
ATOM 1230 O O . ASP A 1 149 ? 6.408 -8.502 27.434 1.00 88.06 149 ASP A O 1
ATOM 1234 N N . PHE A 1 150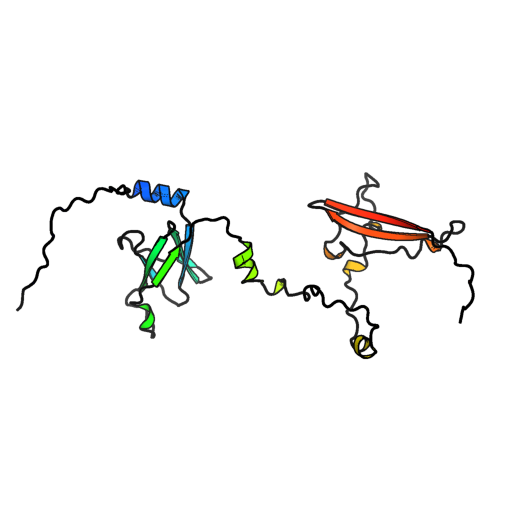 ? 6.514 -8.989 29.627 1.00 89.44 150 PHE A N 1
ATOM 1235 C CA . PHE A 1 150 ? 6.137 -7.660 30.122 1.00 89.44 150 PHE A CA 1
ATOM 1236 C C . PHE A 1 150 ? 7.335 -6.752 30.427 1.00 89.44 150 PHE A C 1
ATOM 1238 O O . PHE A 1 150 ? 7.136 -5.582 30.756 1.00 89.44 150 PHE A O 1
ATOM 1245 N N . GLU A 1 151 ? 8.573 -7.243 30.318 1.00 92.75 151 GLU A N 1
ATOM 1246 C CA . GLU A 1 151 ? 9.771 -6.434 30.595 1.00 92.75 151 GLU A CA 1
ATOM 1247 C C . GLU A 1 151 ? 9.983 -5.323 29.558 1.00 92.75 151 GLU A C 1
ATOM 1249 O O . GLU A 1 151 ? 10.613 -4.300 29.837 1.00 92.75 151 GLU A O 1
ATOM 1254 N N . LYS A 1 152 ? 9.443 -5.501 28.348 1.00 89.94 152 LYS A N 1
ATOM 1255 C CA . LYS A 1 152 ? 9.529 -4.511 27.279 1.00 89.94 152 LYS A CA 1
ATOM 1256 C C . LYS A 1 152 ? 8.433 -3.458 27.424 1.00 89.94 152 LYS A C 1
ATOM 1258 O O . LYS A 1 152 ? 7.246 -3.772 27.392 1.00 89.94 152 LYS A O 1
ATOM 1263 N N . GLU A 1 153 ? 8.839 -2.191 27.470 1.00 92.06 153 GLU A N 1
ATOM 12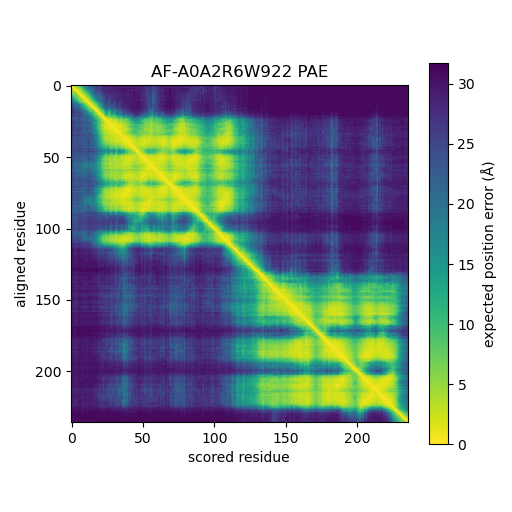64 C CA . GLU A 1 153 ? 7.897 -1.072 27.488 1.00 92.06 153 GLU A CA 1
ATOM 1265 C C . GLU A 1 153 ? 7.008 -1.075 26.225 1.00 92.06 153 GLU A C 1
ATOM 1267 O O . GLU A 1 153 ? 7.523 -1.215 25.103 1.00 92.06 153 GLU A O 1
ATOM 1272 N N . PRO A 1 154 ? 5.674 -0.941 26.375 1.00 91.88 154 PRO A N 1
ATOM 1273 C CA . PRO A 1 154 ? 4.774 -0.900 25.237 1.00 91.88 154 PRO A CA 1
ATOM 1274 C C . PRO A 1 154 ? 5.026 0.353 24.387 1.00 91.88 154 PRO A C 1
ATOM 1276 O O . PRO A 1 154 ? 5.421 1.401 24.901 1.00 91.88 154 PRO A O 1
ATOM 1279 N N . PRO A 1 155 ? 4.772 0.284 23.071 1.00 91.75 155 PRO A N 1
ATOM 1280 C CA . PRO A 1 155 ? 4.928 1.440 22.205 1.00 91.75 155 PRO A CA 1
ATOM 1281 C C . PRO A 1 155 ? 3.968 2.565 22.605 1.00 91.75 155 PRO A C 1
ATOM 1283 O O . PRO A 1 155 ? 2.829 2.327 23.013 1.00 91.75 155 PRO A O 1
ATOM 1286 N N . LEU A 1 156 ? 4.420 3.806 22.420 1.00 93.31 156 LEU A N 1
ATOM 1287 C CA . LEU A 1 156 ? 3.589 4.987 22.627 1.00 93.31 156 LEU A CA 1
ATOM 1288 C C . LEU A 1 156 ? 2.372 4.962 21.696 1.00 93.31 156 LEU A C 1
ATOM 1290 O O . LEU A 1 156 ? 2.481 4.600 20.522 1.00 93.31 156 LEU A O 1
ATOM 1294 N N . LEU A 1 157 ? 1.220 5.395 22.215 1.00 90.19 157 LEU A N 1
ATOM 1295 C CA . LEU A 1 157 ? -0.019 5.470 21.446 1.00 90.19 157 LEU A CA 1
ATOM 1296 C C . LEU A 1 157 ? 0.159 6.432 20.258 1.00 90.19 157 LEU A C 1
ATOM 1298 O O . LEU A 1 157 ? 0.418 7.621 20.473 1.00 90.19 157 LEU A O 1
ATOM 1302 N N . PRO A 1 158 ? -0.029 5.972 19.007 1.00 92.38 158 PRO A N 1
ATOM 1303 C CA . PRO A 1 158 ? 0.014 6.859 17.858 1.00 92.38 158 PRO A CA 1
ATOM 1304 C C . PRO A 1 158 ? -1.058 7.955 17.971 1.00 92.38 158 PRO A C 1
ATOM 1306 O O . PRO A 1 158 ? -2.228 7.637 18.207 1.00 92.38 158 PRO A O 1
ATOM 1309 N N . PRO A 1 159 ? -0.719 9.235 17.724 1.00 90.44 159 PRO A N 1
ATOM 1310 C CA . PRO A 1 159 ? -1.653 10.348 17.910 1.00 90.44 159 PRO A CA 1
ATOM 1311 C C . PRO A 1 159 ? -2.891 10.241 17.010 1.00 90.44 159 PRO A C 1
ATOM 1313 O O . PRO A 1 159 ? -3.971 10.684 17.392 1.00 90.44 159 PRO A O 1
ATOM 1316 N N . HIS A 1 160 ? -2.773 9.591 15.850 1.00 88.69 160 HIS A N 1
ATOM 1317 C CA . HIS A 1 160 ? -3.878 9.380 14.912 1.00 88.69 160 HIS A CA 1
ATOM 1318 C C . HIS A 1 160 ? -5.049 8.591 15.525 1.00 88.69 160 HIS A C 1
ATOM 1320 O O . HIS A 1 160 ? -6.198 8.861 15.186 1.00 88.69 160 HIS A O 1
ATOM 1326 N N . LEU A 1 161 ? -4.785 7.665 16.457 1.00 89.31 161 LEU A N 1
ATOM 1327 C CA . LEU A 1 161 ? -5.815 6.829 17.091 1.00 89.31 161 LEU A CA 1
ATOM 1328 C C . LEU A 1 161 ? -6.610 7.555 18.184 1.00 89.31 161 LEU A C 1
ATOM 1330 O O . LEU A 1 161 ? -7.566 6.999 18.715 1.00 89.31 161 LEU A O 1
ATOM 1334 N N . SER A 1 162 ? -6.248 8.796 18.514 1.00 84.12 162 SER A N 1
ATOM 1335 C CA . SER A 1 162 ? -7.011 9.622 19.458 1.00 84.12 162 SER A CA 1
ATOM 1336 C C . SER A 1 162 ? -8.292 10.207 18.854 1.00 84.12 162 SER A C 1
ATOM 1338 O O . SER A 1 162 ? -9.167 10.668 19.584 1.00 84.12 162 SER A O 1
ATOM 1340 N N . THR A 1 163 ? -8.419 10.184 17.524 1.00 79.44 163 THR A N 1
ATOM 1341 C CA . THR A 1 163 ? -9.560 10.753 16.801 1.00 79.44 163 THR A CA 1
ATOM 1342 C C . THR A 1 163 ? -10.327 9.659 16.069 1.00 79.44 163 THR A C 1
ATOM 1344 O O . THR A 1 163 ? -9.748 8.782 15.431 1.00 79.44 163 THR A O 1
ATOM 1347 N N . THR A 1 164 ? -11.655 9.710 16.157 1.00 78.81 164 THR A N 1
ATOM 1348 C CA . THR A 1 164 ? -12.554 8.817 15.420 1.00 78.81 164 THR A CA 1
ATOM 1349 C C . THR A 1 164 ? -13.452 9.637 14.510 1.00 78.81 164 THR A C 1
ATOM 1351 O O . THR A 1 164 ? -13.869 10.739 14.865 1.00 78.81 164 THR A O 1
ATOM 1354 N N . VAL A 1 165 ? -13.780 9.082 13.343 1.00 82.44 165 VAL A N 1
ATOM 1355 C CA . VAL A 1 165 ? -14.704 9.709 12.388 1.00 82.44 165 VAL A CA 1
ATOM 1356 C C . VAL A 1 165 ? -16.110 9.893 12.956 1.00 82.44 165 VAL A C 1
ATOM 1358 O O . VAL A 1 165 ? -16.836 10.768 12.503 1.00 82.44 165 VAL A O 1
ATOM 1361 N N . LEU A 1 166 ? -16.476 9.114 13.979 1.00 82.56 166 LEU A N 1
ATOM 1362 C CA . LEU A 1 166 ? -17.765 9.226 14.666 1.00 82.56 166 LEU A CA 1
ATOM 1363 C C . LEU A 1 166 ? -17.850 10.453 15.587 1.00 82.56 166 LEU A C 1
ATOM 1365 O O . LEU A 1 166 ? -18.947 10.887 15.914 1.00 82.56 166 LEU A O 1
ATOM 1369 N N . ASN A 1 167 ? -16.705 11.029 15.968 1.00 80.19 167 ASN A N 1
ATOM 1370 C CA . ASN A 1 167 ? -16.628 12.258 16.762 1.00 80.19 167 ASN A CA 1
ATOM 1371 C C . ASN A 1 167 ? -16.390 13.495 15.881 1.00 80.19 167 ASN A C 1
ATOM 1373 O O . ASN A 1 167 ? -16.220 14.595 16.405 1.00 80.19 167 ASN A O 1
ATOM 1377 N N . ALA A 1 168 ? -16.315 13.327 14.556 1.00 74.69 168 ALA A N 1
ATOM 1378 C CA . ALA A 1 168 ? -16.122 14.443 13.646 1.00 74.69 168 ALA A CA 1
ATOM 1379 C C . ALA A 1 168 ? -17.371 15.333 13.624 1.00 74.69 168 ALA A C 1
ATOM 1381 O O . ALA A 1 168 ? -18.502 14.850 13.676 1.00 74.69 168 ALA A O 1
ATOM 1382 N N . THR A 1 169 ? -17.163 16.646 13.527 1.00 68.25 169 THR A N 1
ATOM 1383 C CA . THR A 1 169 ? -18.256 17.606 13.364 1.00 68.25 169 THR A CA 1
ATOM 1384 C C . THR A 1 169 ? -19.017 17.293 12.086 1.00 68.25 169 THR A C 1
ATOM 1386 O O . THR A 1 169 ? -18.418 17.167 11.015 1.00 68.25 169 THR A O 1
ATOM 1389 N N . HIS A 1 170 ? -20.332 17.165 12.215 1.00 63.69 170 HIS A N 1
ATOM 1390 C CA . HIS A 1 170 ? -21.225 16.886 11.104 1.00 63.69 170 HIS A CA 1
ATOM 1391 C C . HIS A 1 170 ? -21.097 17.967 10.016 1.00 63.69 170 HIS A C 1
ATOM 1393 O O . HIS A 1 170 ? -21.150 19.158 10.320 1.00 63.69 170 HIS A O 1
ATOM 1399 N N . LEU A 1 171 ? -20.869 17.559 8.762 1.00 61.62 171 LEU A N 1
ATOM 1400 C CA . LEU A 1 171 ? -20.864 18.479 7.622 1.00 61.62 171 LEU A CA 1
ATOM 1401 C C . LEU A 1 171 ? -22.318 18.825 7.291 1.00 61.62 171 LEU A C 1
ATOM 1403 O O . LEU A 1 171 ? -23.123 17.922 7.058 1.00 61.62 171 LEU A O 1
ATOM 1407 N N . GLU A 1 172 ? -22.652 20.117 7.281 1.00 58.72 172 GLU A N 1
ATOM 1408 C CA . GLU A 1 172 ? -24.010 20.601 7.016 1.00 58.72 172 GLU A CA 1
ATOM 1409 C C . GLU A 1 172 ? -24.574 19.979 5.726 1.00 58.72 172 GLU A C 1
ATOM 1411 O O . GLU A 1 172 ? -24.048 20.201 4.636 1.00 58.72 172 GLU A O 1
ATOM 1416 N N . GLY A 1 173 ? -25.631 19.168 5.844 1.00 61.34 173 GLY A N 1
ATOM 1417 C CA . GLY A 1 173 ? -26.319 18.600 4.681 1.00 61.34 173 GLY A CA 1
ATOM 1418 C C . GLY A 1 173 ? -27.000 17.257 4.921 1.00 61.34 173 GLY A C 1
ATOM 1419 O O . GLY A 1 173 ? -28.187 17.149 4.641 1.00 61.34 173 GLY A O 1
ATOM 1420 N N . GLU A 1 174 ? -26.309 16.250 5.474 1.00 62.06 174 GLU A N 1
ATOM 1421 C CA . GLU A 1 174 ? -26.906 14.917 5.701 1.00 62.06 174 GLU A CA 1
ATOM 1422 C C . GLU A 1 174 ? -26.256 14.123 6.852 1.00 62.06 174 GLU A C 1
ATOM 1424 O O . GLU A 1 174 ? -25.063 13.825 6.763 1.00 62.06 174 GLU A O 1
ATOM 1429 N N . PRO A 1 175 ? -27.003 13.702 7.901 1.00 63.09 175 PRO A N 1
ATOM 1430 C CA . PRO A 1 175 ? -26.492 12.999 9.101 1.00 63.09 175 PRO A CA 1
ATO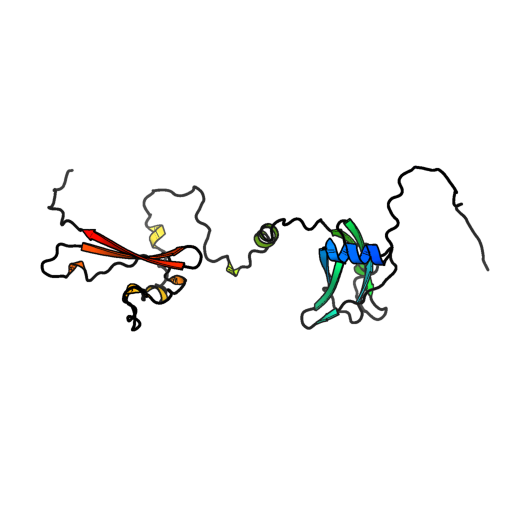M 1431 C C . PRO A 1 175 ? -25.761 11.675 8.821 1.00 63.09 175 PRO A C 1
ATOM 1433 O O . PRO A 1 175 ? -25.042 11.171 9.677 1.00 63.09 175 PRO A O 1
ATOM 1436 N N . SER A 1 176 ? -25.935 11.112 7.627 1.00 66.81 176 SER A N 1
ATOM 1437 C CA . SER A 1 176 ? -25.300 9.882 7.144 1.00 66.81 176 SER A CA 1
ATOM 1438 C C . SER A 1 176 ? -23.906 10.101 6.536 1.00 66.81 176 SER A C 1
ATOM 1440 O O . SER A 1 176 ? -23.167 9.133 6.344 1.00 66.81 176 SER A O 1
ATOM 1442 N N . VAL A 1 177 ? -23.533 11.345 6.209 1.00 71.00 177 VAL A N 1
ATOM 1443 C CA . VAL A 1 177 ? -22.286 11.661 5.503 1.00 71.00 177 VAL A CA 1
ATOM 1444 C C . VAL A 1 177 ? -21.168 11.923 6.509 1.00 71.00 177 VAL A C 1
ATOM 1446 O O . VAL A 1 177 ? -21.003 13.019 7.040 1.00 71.00 177 VAL A O 1
ATOM 1449 N N . ILE A 1 178 ? -20.388 10.877 6.764 1.00 78.12 178 ILE A N 1
ATOM 1450 C CA . ILE A 1 178 ? -19.193 10.905 7.611 1.00 78.12 178 ILE A CA 1
ATOM 1451 C C . ILE A 1 178 ? -17.983 11.297 6.738 1.00 78.12 178 ILE A C 1
ATOM 1453 O O . ILE A 1 178 ? -17.866 10.795 5.612 1.00 78.12 178 ILE A O 1
ATOM 1457 N N . PRO A 1 179 ? -17.069 12.170 7.205 1.00 83.00 179 PRO A N 1
ATOM 1458 C CA . PRO A 1 179 ? -15.866 12.505 6.449 1.00 83.00 179 PRO A CA 1
ATOM 1459 C C . PRO A 1 179 ? -14.982 11.268 6.206 1.00 83.00 179 PRO A C 1
ATOM 1461 O O . PRO A 1 179 ? -14.993 10.329 7.010 1.00 83.00 179 PRO A O 1
ATOM 1464 N N . PRO A 1 180 ? -14.178 11.249 5.125 1.00 84.00 180 PRO A N 1
ATOM 1465 C CA . PRO A 1 180 ? -13.263 10.144 4.864 1.00 84.00 180 PRO A CA 1
ATOM 1466 C C . PRO A 1 180 ? -12.312 9.897 6.051 1.00 84.00 180 PRO A C 1
ATOM 1468 O O . PRO A 1 180 ? -11.661 10.839 6.510 1.00 84.00 180 PRO A O 1
ATOM 1471 N N . PRO A 1 181 ? -12.196 8.650 6.548 1.00 88.56 181 PRO A N 1
ATOM 1472 C CA . PRO A 1 181 ? -11.291 8.321 7.642 1.00 88.56 181 PRO A CA 1
ATOM 1473 C C . PRO A 1 181 ? -9.828 8.445 7.218 1.00 88.56 181 PRO A C 1
ATOM 1475 O O . PRO A 1 181 ? -9.463 8.180 6.069 1.00 88.56 181 PRO A O 1
ATOM 1478 N N . HIS A 1 182 ? -8.966 8.753 8.185 1.00 89.62 182 HIS A N 1
ATOM 1479 C CA . HIS A 1 182 ? -7.530 8.578 8.016 1.00 89.62 182 HIS A CA 1
ATOM 1480 C C . HIS A 1 182 ? -7.201 7.081 7.895 1.00 89.62 182 HIS A C 1
ATOM 1482 O O . HIS A 1 182 ? -7.736 6.261 8.636 1.00 89.62 182 HIS A O 1
ATOM 1488 N N . TYR A 1 183 ? -6.296 6.693 6.992 1.00 89.69 183 TYR A N 1
ATOM 1489 C CA . TYR A 1 183 ? -6.016 5.271 6.740 1.00 89.69 183 TYR A CA 1
ATOM 1490 C C . TYR A 1 183 ? -5.530 4.519 7.991 1.00 89.69 183 TYR A C 1
ATOM 1492 O O . TYR A 1 183 ? -5.847 3.346 8.161 1.00 89.69 183 TYR A O 1
ATOM 1500 N N . ALA A 1 184 ? -4.808 5.207 8.883 1.00 90.19 184 ALA A N 1
ATOM 1501 C CA . ALA A 1 184 ? -4.296 4.643 10.133 1.00 90.19 184 ALA A CA 1
ATOM 1502 C C . ALA A 1 184 ? -5.369 4.407 11.212 1.00 90.19 184 ALA A C 1
ATOM 1504 O O . ALA A 1 184 ? -5.058 3.805 12.228 1.00 90.19 184 ALA A O 1
ATOM 1505 N N . THR A 1 185 ? -6.605 4.891 11.039 1.00 90.31 185 THR A N 1
ATOM 1506 C CA . THR A 1 185 ? -7.709 4.643 11.989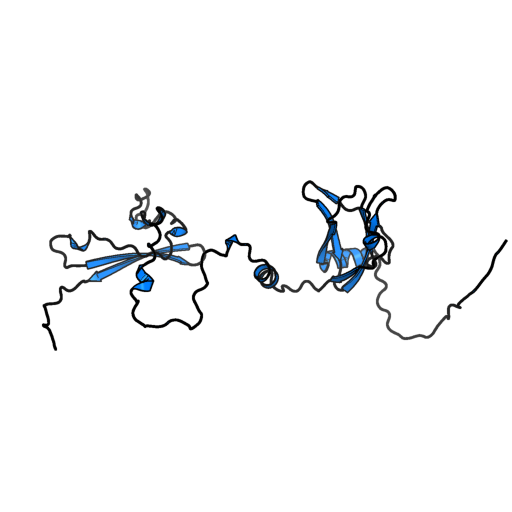 1.00 90.31 185 THR A CA 1
ATOM 1507 C C . THR A 1 185 ? -8.640 3.518 11.525 1.00 90.31 185 THR A C 1
ATOM 1509 O O . THR A 1 185 ? -9.537 3.103 12.259 1.00 90.31 185 THR A O 1
ATOM 1512 N N . ILE A 1 186 ? -8.423 2.987 10.318 1.00 91.56 186 ILE A N 1
ATOM 1513 C CA . ILE A 1 186 ? -9.184 1.868 9.751 1.00 91.56 186 ILE A CA 1
ATOM 1514 C C . ILE A 1 186 ? -8.790 0.569 10.463 1.00 91.56 186 ILE A C 1
ATOM 1516 O O . ILE A 1 186 ? -7.623 0.358 10.768 1.00 91.56 186 ILE A O 1
ATOM 1520 N N . ASN A 1 187 ? -9.759 -0.321 10.691 1.00 92.06 187 ASN A N 1
ATOM 1521 C CA . ASN A 1 187 ? -9.615 -1.582 11.435 1.00 92.06 187 ASN A CA 1
ATOM 1522 C C . ASN A 1 187 ? -9.285 -1.418 12.930 1.00 92.06 187 ASN A C 1
ATOM 1524 O O . ASN A 1 187 ? -9.038 -2.413 13.608 1.00 92.06 187 ASN A O 1
ATOM 1528 N N . HIS A 1 188 ? -9.339 -0.195 13.463 1.00 92.94 188 HIS A N 1
ATOM 1529 C CA . HIS A 1 188 ? -9.272 0.055 14.898 1.00 92.94 188 HIS A CA 1
ATOM 1530 C C . HIS A 1 188 ? -10.681 0.123 15.501 1.00 92.94 188 HIS A C 1
ATOM 1532 O O . HIS A 1 188 ? -11.607 0.686 14.907 1.00 92.94 188 HIS A O 1
ATOM 1538 N N . MET A 1 189 ? -10.838 -0.474 16.684 1.00 92.75 189 MET A N 1
ATOM 1539 C CA . MET A 1 189 ? -12.080 -0.464 17.454 1.00 92.75 189 MET A CA 1
ATOM 1540 C C . MET A 1 189 ? -12.058 0.685 18.463 1.00 92.75 189 MET A C 1
ATOM 1542 O O . MET A 1 189 ? -11.118 0.824 19.242 1.00 92.75 189 MET A O 1
ATOM 1546 N N . PHE A 1 190 ? -13.127 1.469 18.477 1.00 90.94 190 PHE A N 1
ATOM 1547 C CA . PHE A 1 190 ? -13.380 2.546 19.423 1.00 90.94 190 PHE A CA 1
ATOM 1548 C C . PHE A 1 190 ? -14.521 2.137 20.353 1.00 90.94 190 PHE A C 1
ATOM 1550 O O . PHE A 1 190 ? -15.506 1.550 19.910 1.00 90.94 190 PHE A O 1
ATOM 1557 N N . ARG A 1 191 ? -14.408 2.454 21.643 1.00 89.00 191 ARG A N 1
ATOM 1558 C CA . ARG A 1 191 ? -15.474 2.237 22.628 1.00 89.00 191 ARG A CA 1
ATOM 1559 C C . ARG A 1 191 ? -15.894 3.576 23.205 1.00 89.00 191 ARG A C 1
ATOM 1561 O O . ARG A 1 191 ? -15.043 4.339 23.657 1.00 89.00 191 ARG A O 1
ATOM 1568 N N . ASP A 1 192 ? -17.194 3.834 23.226 1.00 85.56 192 ASP A N 1
ATOM 1569 C CA . ASP A 1 192 ? -17.730 4.983 23.944 1.00 85.56 192 ASP A CA 1
ATOM 1570 C C . ASP A 1 192 ? -17.773 4.673 25.447 1.00 85.56 192 ASP A C 1
ATOM 1572 O O . ASP A 1 192 ? -18.561 3.856 25.929 1.00 85.56 192 ASP A O 1
ATOM 1576 N N . ILE A 1 193 ? -16.888 5.332 26.191 1.00 79.12 193 ILE A N 1
ATOM 1577 C CA . ILE A 1 193 ? -16.788 5.236 27.651 1.00 79.12 193 ILE A CA 1
ATOM 1578 C C . ILE A 1 193 ?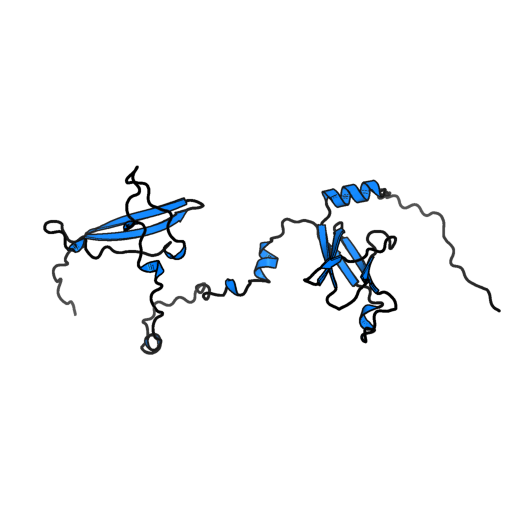 -17.792 6.141 28.380 1.00 79.12 193 ILE A C 1
ATOM 1580 O O . ILE A 1 193 ? -17.737 6.247 29.598 1.00 79.12 193 ILE A O 1
ATOM 1584 N N . SER A 1 194 ? -18.678 6.844 27.679 1.00 73.19 194 SER A N 1
ATOM 1585 C CA . SER A 1 194 ? -19.715 7.688 28.282 1.00 73.19 194 SER A CA 1
ATOM 1586 C C . SER A 1 194 ? -21.112 7.071 28.194 1.00 73.19 194 SER A C 1
ATOM 1588 O O . SER A 1 194 ? -21.958 7.381 29.031 1.00 73.19 194 SER A O 1
ATOM 1590 N N . ALA A 1 195 ? -21.328 6.127 27.272 1.00 64.88 195 ALA A N 1
ATOM 1591 C CA . ALA A 1 195 ? -22.615 5.464 27.052 1.00 64.88 195 ALA A CA 1
ATOM 1592 C C . ALA A 1 195 ? -23.194 4.775 28.307 1.00 64.88 195 ALA A C 1
ATOM 1594 O O . ALA A 1 195 ? -24.404 4.785 28.511 1.00 64.88 195 ALA A O 1
ATOM 1595 N N . HIS A 1 196 ? -22.348 4.245 29.199 1.00 62.94 196 HIS A N 1
ATOM 1596 C CA . HIS A 1 196 ? -22.781 3.617 30.458 1.00 62.94 196 HIS A CA 1
ATOM 1597 C C . HIS A 1 196 ? -23.245 4.616 31.534 1.00 62.94 196 HIS A C 1
ATOM 1599 O O . HIS A 1 196 ? -23.707 4.205 32.593 1.00 62.94 196 HIS A O 1
ATOM 1605 N N . LYS A 1 197 ? -23.095 5.927 31.301 1.00 61.56 197 LYS A N 1
ATOM 1606 C CA . LYS A 1 197 ? -23.440 6.985 32.266 1.00 61.56 197 LYS A CA 1
ATOM 1607 C C . LYS A 1 197 ? -24.800 7.624 32.000 1.00 61.56 197 LYS A C 1
ATOM 1609 O O . LYS A 1 197 ? -25.137 8.591 32.678 1.00 61.56 197 LYS A O 1
ATOM 1614 N N . ILE A 1 198 ? -25.562 7.133 31.020 1.00 61.78 198 ILE A N 1
ATOM 1615 C CA . ILE A 1 198 ? -26.875 7.686 30.679 1.00 61.78 198 ILE A CA 1
ATOM 1616 C C . ILE A 1 198 ? -27.878 7.257 31.763 1.00 61.78 198 ILE A C 1
ATOM 1618 O O . ILE A 1 198 ? -28.215 6.074 31.846 1.00 61.78 198 ILE A O 1
ATOM 1622 N N . PRO A 1 199 ? -28.373 8.182 32.609 1.00 54.91 199 PRO A N 1
ATOM 1623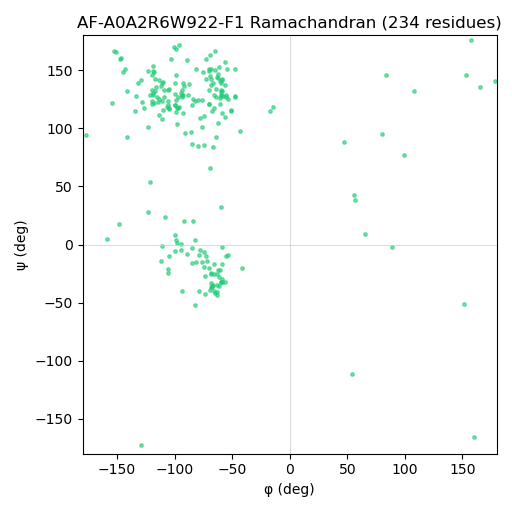 C CA . PRO A 1 199 ? -29.278 7.826 33.694 1.00 54.91 199 PRO A CA 1
ATOM 1624 C C . PRO A 1 199 ? -30.588 7.263 33.128 1.00 54.91 199 PRO A C 1
ATOM 1626 O O . PRO A 1 199 ? -31.229 7.898 32.294 1.00 54.91 199 PRO A O 1
ATOM 1629 N N . GLY A 1 200 ? -30.999 6.079 33.588 1.00 62.31 200 GLY A N 1
ATOM 1630 C CA . GLY A 1 200 ? -32.275 5.454 33.210 1.00 62.31 200 GLY A CA 1
ATOM 1631 C C . GLY A 1 200 ? -32.242 4.561 31.963 1.00 62.31 200 GLY A C 1
ATOM 1632 O O . GLY A 1 200 ? -33.258 3.944 31.651 1.00 62.31 200 GLY A O 1
ATOM 1633 N N . GLN A 1 201 ? -31.100 4.436 31.281 1.00 59.56 201 GLN A N 1
ATOM 1634 C CA . GLN A 1 201 ? -30.861 3.393 30.279 1.00 59.56 201 GLN A CA 1
ATOM 1635 C C . GLN A 1 201 ? -29.931 2.340 30.896 1.00 59.56 201 GLN A C 1
ATOM 1637 O O . GLN A 1 201 ? -28.972 2.691 31.577 1.00 59.56 201 GLN A O 1
ATOM 1642 N N . GLY A 1 202 ? -30.244 1.049 30.733 1.00 62.34 202 GLY A N 1
ATOM 1643 C CA . GLY A 1 202 ? -29.387 -0.036 31.232 1.00 62.34 202 GLY A CA 1
ATOM 1644 C C . GLY A 1 202 ? -27.961 0.071 30.680 1.00 62.34 202 GLY A C 1
ATOM 1645 O O . GLY A 1 202 ? -27.757 0.693 29.634 1.00 62.34 202 GLY A O 1
ATOM 1646 N N . LEU A 1 203 ? -26.975 -0.520 31.367 1.00 70.88 203 LEU A N 1
ATOM 1647 C CA . LEU A 1 203 ? -25.587 -0.463 30.906 1.00 70.88 203 LEU A CA 1
ATOM 1648 C C . LEU A 1 203 ? -25.499 -0.998 29.467 1.00 70.88 203 LEU A C 1
ATOM 1650 O O . LEU A 1 203 ? -25.972 -2.090 29.151 1.00 70.88 203 LEU A O 1
ATOM 1654 N N . CYS A 1 204 ? -24.914 -0.208 28.571 1.00 76.50 204 CYS A N 1
ATOM 1655 C CA . CYS A 1 204 ? -24.723 -0.570 27.174 1.00 76.50 204 CYS A CA 1
ATOM 1656 C C . CYS A 1 204 ? -23.293 -0.238 26.761 1.00 76.50 204 CYS A C 1
ATOM 1658 O O . CYS A 1 204 ? -22.835 0.898 26.903 1.00 76.50 204 CYS A O 1
ATOM 1660 N N . ALA A 1 205 ? -22.604 -1.216 26.181 1.00 84.81 205 ALA A N 1
ATOM 1661 C CA . ALA A 1 205 ? -21.383 -0.978 25.436 1.00 84.81 205 ALA A CA 1
ATOM 1662 C C . ALA A 1 205 ? -21.744 -0.477 24.038 1.00 84.81 205 ALA A C 1
ATOM 1664 O O . ALA A 1 205 ? -22.472 -1.143 23.300 1.00 84.81 205 ALA A O 1
ATOM 1665 N N . CYS A 1 206 ? -21.208 0.679 23.662 1.00 87.88 206 CYS A N 1
ATOM 1666 C CA . CYS A 1 206 ? -21.248 1.172 22.292 1.00 87.88 206 CYS A CA 1
ATOM 1667 C C . CYS A 1 206 ? -19.845 1.037 21.688 1.00 87.88 206 CYS A C 1
ATOM 1669 O O . CYS A 1 206 ? -18.875 1.604 22.203 1.00 87.88 206 CYS A O 1
ATOM 1671 N N . LEU A 1 207 ? -19.735 0.230 20.632 1.00 90.81 207 LEU A N 1
ATOM 1672 C CA . LEU A 1 207 ? -18.490 -0.052 19.920 1.00 90.81 207 LEU A CA 1
ATOM 1673 C C . LEU A 1 207 ? -18.582 0.491 18.497 1.00 90.81 207 LEU A C 1
ATOM 1675 O O . LEU A 1 207 ? -19.506 0.153 17.766 1.00 90.81 207 LEU A O 1
ATOM 1679 N N . GLY A 1 208 ? -17.608 1.296 18.092 1.00 91.25 208 GLY A N 1
ATOM 1680 C CA . GLY A 1 208 ? -17.470 1.810 16.736 1.00 91.25 208 GLY A CA 1
ATOM 1681 C C . GLY A 1 208 ? -16.251 1.216 16.043 1.00 91.25 208 GLY A C 1
ATOM 1682 O O . GLY A 1 208 ? -15.172 1.168 16.627 1.00 91.25 208 GLY A O 1
ATOM 1683 N N . PHE A 1 209 ? -16.375 0.803 14.785 1.00 92.62 209 PHE A N 1
ATOM 1684 C CA . PHE A 1 209 ? -15.214 0.458 13.962 1.00 92.62 209 PHE A CA 1
ATOM 1685 C C . PHE A 1 209 ? -15.428 0.889 12.514 1.00 92.62 209 PHE A C 1
ATOM 1687 O O . PHE A 1 209 ? -16.557 0.945 12.030 1.00 92.62 209 PHE A O 1
ATOM 1694 N N . THR A 1 210 ? -14.339 1.203 11.814 1.00 92.31 210 THR A N 1
ATOM 1695 C CA . THR A 1 210 ? -14.388 1.594 10.399 1.00 92.31 210 THR A CA 1
ATOM 1696 C C . THR A 1 210 ? -13.595 0.612 9.559 1.00 92.31 210 THR A C 1
ATOM 1698 O O . THR A 1 210 ? -12.430 0.343 9.847 1.00 92.31 210 THR A O 1
ATOM 1701 N 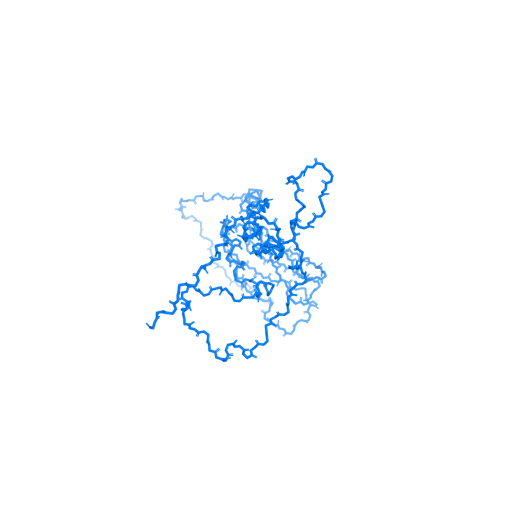N . HIS A 1 211 ? -14.221 0.092 8.507 1.00 92.62 211 HIS A N 1
ATOM 1702 C CA . HIS A 1 211 ? -13.619 -0.860 7.584 1.00 92.62 211 HIS A CA 1
ATOM 1703 C C . HIS A 1 211 ? -13.665 -0.340 6.146 1.00 92.62 211 HIS A C 1
ATOM 1705 O O . HIS A 1 211 ? -14.574 0.396 5.755 1.00 92.62 211 HIS A O 1
ATOM 1711 N N . ARG A 1 212 ? -12.677 -0.729 5.337 1.00 93.25 212 ARG A N 1
ATOM 1712 C CA . ARG A 1 212 ? -12.609 -0.374 3.917 1.00 93.25 212 ARG A CA 1
ATOM 1713 C C . ARG A 1 212 ? -13.105 -1.537 3.065 1.00 93.25 212 ARG A C 1
ATOM 1715 O O . ARG A 1 212 ? -12.488 -2.595 3.046 1.00 93.25 212 ARG A O 1
ATOM 1722 N N . PHE A 1 213 ? -14.152 -1.303 2.280 1.00 90.88 213 PHE A N 1
ATOM 1723 C CA . PHE A 1 213 ? -14.625 -2.230 1.256 1.00 90.88 213 PHE A CA 1
ATOM 1724 C C . PHE A 1 213 ? -14.367 -1.646 -0.139 1.00 90.88 213 PHE A C 1
ATOM 1726 O O . PHE A 1 213 ? -15.018 -0.690 -0.567 1.00 90.88 213 PHE A O 1
ATOM 1733 N N . ARG A 1 214 ? -13.395 -2.214 -0.866 1.00 91.31 214 ARG A N 1
ATOM 1734 C CA . ARG A 1 214 ? -12.909 -1.701 -2.163 1.00 91.31 214 ARG A CA 1
ATOM 1735 C C . ARG A 1 214 ? -12.488 -0.223 -2.080 1.00 91.31 214 ARG A C 1
ATOM 1737 O O . ARG A 1 214 ? -11.482 0.105 -1.454 1.00 91.31 214 ARG A O 1
ATOM 1744 N N . SER A 1 215 ? -13.232 0.671 -2.729 1.00 88.38 215 SER A N 1
ATOM 1745 C CA . SER A 1 215 ? -13.003 2.120 -2.759 1.00 88.38 215 SER A CA 1
ATOM 1746 C C . SER A 1 215 ? -13.900 2.895 -1.786 1.00 88.38 215 SER A C 1
ATOM 1748 O O . SER A 1 215 ? -13.930 4.122 -1.836 1.00 88.38 215 SER A O 1
ATOM 1750 N N . LYS A 1 216 ? -14.650 2.202 -0.921 1.00 89.62 216 LYS A N 1
ATOM 1751 C CA . LYS A 1 216 ? -15.596 2.797 0.029 1.00 89.62 216 LYS A CA 1
ATOM 1752 C C . LYS A 1 216 ? -15.208 2.473 1.470 1.00 89.62 216 LYS A C 1
ATOM 1754 O O . LYS A 1 216 ? -14.587 1.445 1.740 1.00 89.62 216 LYS A O 1
ATOM 1759 N N . TYR A 1 217 ? -15.605 3.350 2.384 1.00 90.19 217 TYR A N 1
ATOM 1760 C CA . TYR A 1 217 ? -15.443 3.173 3.824 1.00 90.19 217 TYR A CA 1
ATOM 1761 C C . TYR A 1 217 ? -16.810 2.965 4.459 1.00 90.19 217 TYR A C 1
ATOM 1763 O O . TYR A 1 217 ? -17.776 3.622 4.075 1.00 90.19 217 TYR A O 1
ATOM 1771 N N . VAL A 1 218 ? -16.881 2.040 5.408 1.00 90.25 218 VAL A N 1
ATOM 1772 C CA . VAL A 1 218 ? -18.091 1.722 6.160 1.00 90.25 218 VAL A CA 1
ATOM 1773 C C . VAL A 1 218 ? -17.749 1.815 7.639 1.00 90.25 218 VAL A C 1
ATOM 1775 O O . VAL A 1 218 ? -16.898 1.068 8.123 1.00 90.25 218 VAL A O 1
ATOM 1778 N N . SER A 1 219 ? -18.402 2.734 8.342 1.00 90.25 219 SER A N 1
ATOM 1779 C CA . SER A 1 219 ? -18.323 2.854 9.798 1.00 90.25 219 SER A CA 1
ATOM 1780 C C . SER A 1 219 ? -19.540 2.174 10.411 1.00 90.25 219 SER A C 1
ATOM 1782 O O . SER A 1 219 ? -20.674 2.485 10.053 1.00 90.25 219 SER A O 1
ATOM 1784 N N . MET A 1 220 ? -19.305 1.222 11.306 1.00 90.94 220 MET A N 1
ATOM 1785 C CA . MET A 1 220 ? -20.347 0.456 11.983 1.00 90.94 220 MET A CA 1
ATOM 1786 C C . MET A 1 220 ? -20.346 0.795 13.468 1.00 90.94 220 MET A C 1
ATOM 1788 O O . MET A 1 220 ? -19.280 0.944 14.068 1.00 90.94 220 MET A O 1
ATOM 1792 N N . VAL A 1 221 ? -21.543 0.880 14.050 1.00 91.06 221 VAL A N 1
ATOM 1793 C CA . VAL A 1 221 ? -21.752 1.057 15.489 1.00 91.06 221 VAL A CA 1
ATOM 1794 C C . VAL A 1 221 ? -22.544 -0.138 16.009 1.00 91.06 221 VAL A C 1
ATOM 1796 O O . VAL A 1 221 ? -23.645 -0.413 15.537 1.00 91.06 221 VAL A O 1
ATOM 1799 N N . LEU A 1 222 ? -21.968 -0.863 16.963 1.00 91.19 222 LEU A N 1
ATOM 1800 C CA . LEU A 1 222 ? -22.581 -1.994 17.644 1.00 91.19 222 LEU A CA 1
ATOM 1801 C C . LEU A 1 222 ? -22.977 -1.575 19.059 1.00 91.19 222 LEU A C 1
ATOM 1803 O O . LEU A 1 222 ? -22.121 -1.234 19.876 1.00 91.19 222 LEU A O 1
ATOM 1807 N N . TYR A 1 223 ? -24.270 -1.675 19.350 1.00 88.88 223 TYR A N 1
ATOM 1808 C CA . TYR A 1 223 ? -24.810 -1.549 20.698 1.00 88.88 223 TYR A CA 1
ATOM 1809 C C . TYR A 1 223 ? -24.974 -2.942 21.295 1.00 88.88 223 TYR A C 1
ATOM 1811 O O . TYR A 1 223 ? -25.713 -3.771 20.762 1.00 88.88 223 TYR A O 1
ATOM 1819 N N . LYS A 1 224 ? -24.269 -3.207 22.394 1.00 87.12 224 LYS A N 1
ATOM 1820 C CA . LYS A 1 224 ? -24.362 -4.459 23.141 1.00 87.12 224 LYS A CA 1
ATOM 1821 C C . LYS A 1 224 ? -24.816 -4.156 24.572 1.00 87.12 224 LYS A C 1
ATOM 1823 O O . LYS A 1 224 ? -24.118 -3.407 25.255 1.00 87.12 224 LYS A O 1
ATOM 1828 N N . PRO A 1 225 ? -25.921 -4.749 25.056 1.00 85.19 225 PRO A N 1
ATOM 1829 C CA . PRO A 1 225 ? -26.304 -4.614 26.455 1.00 85.19 225 PRO A CA 1
ATOM 1830 C C . PRO A 1 225 ? -25.246 -5.267 27.354 1.00 85.19 225 PRO A C 1
ATOM 1832 O O . PRO A 1 225 ? -24.785 -6.381 27.087 1.00 85.19 225 PRO A O 1
ATOM 1835 N N . GLU A 1 226 ? -24.859 -4.569 28.413 1.00 74.06 226 GLU A N 1
ATOM 1836 C CA . GLU A 1 226 ? -24.062 -5.105 29.508 1.00 74.06 226 GLU A CA 1
ATOM 1837 C C . GLU A 1 226 ? -25.032 -5.458 30.637 1.00 74.06 226 GLU A C 1
ATOM 1839 O O . GLU A 1 226 ? -25.706 -4.600 31.201 1.00 74.06 226 GLU A O 1
ATOM 1844 N N . PHE A 1 227 ? -25.151 -6.748 30.934 1.00 67.38 227 PHE A N 1
ATOM 1845 C CA . PHE A 1 227 ? -25.880 -7.190 32.113 1.00 67.38 227 PHE A CA 1
ATOM 1846 C C . PHE A 1 227 ? -24.928 -7.076 33.302 1.00 67.38 227 PHE A C 1
ATOM 1848 O O . PHE A 1 227 ? -23.848 -7.668 33.270 1.00 67.38 227 PHE A O 1
ATOM 1855 N N . GLU A 1 228 ? -25.314 -6.336 34.342 1.00 59.44 228 GLU A N 1
ATOM 1856 C CA . GLU A 1 228 ? -24.681 -6.503 35.648 1.00 59.44 228 GLU A CA 1
ATOM 1857 C C . GLU A 1 228 ? -24.964 -7.937 36.091 1.00 59.44 228 GLU A C 1
ATOM 1859 O O . GLU A 1 228 ? -26.094 -8.300 36.423 1.00 59.44 228 GLU A O 1
ATOM 1864 N N . GLY A 1 229 ? -23.944 -8.789 35.999 1.00 52.72 229 GLY A N 1
ATOM 1865 C CA . GLY A 1 229 ? -23.994 -10.107 36.597 1.00 52.72 229 GLY A CA 1
ATOM 1866 C C . GLY A 1 229 ? -24.217 -9.922 38.089 1.00 52.72 229 GLY A C 1
ATOM 1867 O O . GLY A 1 229 ? -23.351 -9.401 38.785 1.00 52.72 229 GLY A O 1
ATOM 1868 N N . GLN A 1 230 ? -25.382 -10.344 38.573 1.00 42.72 230 GLN A N 1
ATOM 1869 C CA . GLN A 1 230 ? -25.526 -10.755 39.961 1.00 42.72 230 GLN A CA 1
ATOM 1870 C C . GLN A 1 230 ? -24.357 -11.695 40.271 1.00 42.72 230 GLN A C 1
ATOM 1872 O O . GLN A 1 230 ? -24.147 -12.644 39.513 1.00 42.72 230 GLN A O 1
ATOM 1877 N N . ASP A 1 231 ? -23.607 -11.408 41.338 1.00 46.41 231 ASP A N 1
ATOM 1878 C CA . ASP A 1 231 ? -22.596 -12.295 41.915 1.00 46.41 231 ASP A CA 1
ATOM 1879 C C . ASP A 1 231 ? -23.150 -13.726 41.979 1.00 46.41 231 ASP A C 1
ATOM 1881 O O . ASP A 1 231 ? -23.896 -14.088 42.893 1.00 46.41 231 ASP A O 1
ATOM 1885 N N . VAL A 1 232 ? -22.802 -14.560 41.000 1.00 41.44 232 VAL A N 1
ATOM 1886 C CA . VAL A 1 232 ? -22.918 -16.004 41.155 1.00 41.44 232 VAL A CA 1
ATOM 1887 C C . VAL A 1 232 ? -21.617 -16.399 41.818 1.00 41.44 232 VAL A C 1
ATOM 1889 O O . VAL A 1 232 ? -20.566 -16.456 41.183 1.00 41.44 232 VAL A O 1
ATOM 1892 N N . GLY A 1 233 ? -21.707 -16.516 43.141 1.00 39.59 233 GLY A N 1
ATOM 1893 C CA . GLY A 1 233 ? -20.586 -16.731 44.031 1.00 39.59 233 GLY A CA 1
ATOM 1894 C C . GLY A 1 233 ? -19.647 -17.844 43.579 1.00 39.59 233 GLY A C 1
ATOM 1895 O O . GLY A 1 233 ? -20.048 -18.818 42.943 1.00 39.59 233 GLY A O 1
ATOM 1896 N N . SER A 1 234 ? -18.391 -17.647 43.975 1.00 40.19 234 SER A N 1
ATOM 1897 C CA . SER A 1 234 ? -17.318 -18.632 44.067 1.00 40.19 234 SER A CA 1
ATOM 1898 C C . SER A 1 234 ? -17.826 -20.078 44.059 1.00 40.19 234 SER A C 1
ATOM 1900 O O . SER A 1 234 ? -18.497 -20.512 44.998 1.00 40.19 234 SER A O 1
ATOM 1902 N N . ILE A 1 235 ? -17.473 -20.830 43.018 1.00 36.12 235 ILE A N 1
ATOM 1903 C CA . ILE A 1 235 ? -17.419 -22.284 43.105 1.00 36.12 235 ILE A CA 1
ATOM 1904 C C . ILE A 1 235 ? -15.941 -22.650 43.032 1.00 36.12 235 ILE A C 1
ATOM 1906 O O . ILE A 1 235 ? -15.255 -22.332 42.062 1.00 36.12 235 ILE A O 1
ATOM 1910 N N . VAL A 1 236 ? -15.519 -23.226 44.156 1.00 40.00 236 VAL A N 1
ATOM 1911 C CA . VAL A 1 236 ? -14.240 -23.859 44.491 1.00 40.00 236 VAL A CA 1
ATOM 1912 C C . VAL A 1 236 ? -13.711 -24.743 43.368 1.00 40.00 236 VAL A C 1
ATOM 1914 O O . VAL A 1 236 ? -14.532 -25.479 42.775 1.00 40.00 236 VAL A O 1
#

Sequence (236 aa):
MEFCSAGVVAQPGTIAEDTEPIWTAEDLAEKMRLDGVPVTFNWKHAGSNIQLWGSWDNWSTRRTMLHDEYGCYLVLILLPGRYEYYYVLDRNCTYPDELYLNNHHELEVFEREERRFGEAFLSTRPAILNQGPESPRSSYTSDFFTYEDFEKEPPLLPPHLSTTVLNATHLEGEPSVIPPPHYATINHMFRDISAHKIPGQGLCACLGFTHRFRSKYVSMVLYKPEFEGQDVGSIV

Mean predicted aligned error: 19.86 Å

pLDDT: mean 72.04, std 19.39, range [27.12, 93.31]

Solvent-accessible surface area (backbone atoms only — not comparable to full-atom values): 15875 Å² total; per-residue (Å²): 140,82,82,88,86,86,88,82,81,85,83,84,86,79,91,71,94,72,83,73,78,82,69,48,75,66,55,49,51,54,46,28,70,73,62,31,42,82,44,78,49,74,50,91,67,89,79,92,56,46,26,42,39,33,49,89,62,74,62,69,61,76,44,74,47,48,76,60,100,86,48,35,37,41,77,44,65,40,57,57,44,79,37,46,34,39,56,46,69,51,97,82,66,90,65,93,64,80,74,57,74,78,50,83,40,80,44,78,40,68,69,87,61,90,76,42,79,59,60,62,44,66,76,57,64,57,77,84,71,67,79,62,83,77,79,70,94,75,78,77,73,89,72,79,85,58,74,75,74,65,71,60,82,77,79,80,82,61,74,68,68,80,57,56,62,90,75,50,82,79,56,92,88,48,100,85,59,66,70,86,70,61,79,87,42,50,77,44,80,46,70,52,88,58,56,60,69,46,86,92,55,76,41,33,47,39,38,35,38,30,44,76,59,92,96,43,78,48,76,47,75,47,80,42,80,48,75,83,75,72,86,76,68,90,79,133

Organism: Marchantia polymorpha (NCBI:txid3197)

Foldseek 3Di:
DDDDDDDDDDDDDDDDDDCPDPQDPVNQVVCLVPWWDKDKDFDPDDADWKWKAKPQVPRPDIHTWDDDPVGTMDIDTGHFDKMWMAIDGPPPDDDPDPPRHDDTDIDGHHTPDPPDPPVVCVVCVDCVVVPDDPDDPPPDDPDDDDPVVVPDDDDDDDPLCVDDQVPDDDDPDDPPDGPDHDPVQAPDKDWDPCQQVPPPDAGWIWIWHWHDDPPDIDIDIDIDGDDPDDPPDDDD

Secondary structure (DSSP, 8-state):
---------PPP------------HHHHHHHHHHH-EEEEEEE-S--SSEEEEEGGGTS---EEPEE-SS-EEEEEEE-SEEEEEEEEEPTT---S-GGGSSPPEEEEEPP-----HHHHHHHT--GGG-SSPPPPSS----PPPPGGGGSSPPPPPPGGGG--GGGSPPPTT-TT-PPPPPGGGTT-EEEESSGGG-TTS--EEEEEEEEEETTEEEEEEEEEE-----------

Nearest PDB structures (foldseek):
  5iso-assembly2_D  TM=5.084E-01  e=7.365E-12  Homo sapiens
  7myj-assembly1_B  TM=4.695E-01  e=7.783E-12  Homo sapiens
  4y0g-assembly2_B  TM=7.929E-01  e=6.052E-05  Rattus norvegicus
  2f15-assembly1_A  TM=7.939E-01  e=1.112E-04  Homo sapiens
  2lu4-assembly1_A  TM=6.281E-01  e=1.360E-05  Rattus norvegicus